Protein AF-S4RKZ3-F1 (afdb_monomer_lite)

Organism: Petromyzon marinus (NCBI:txid7757)

pLDDT: mean 72.16, std 17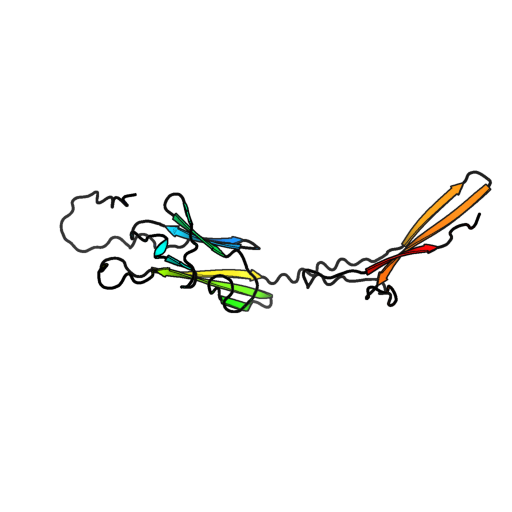.5, range [31.02, 94.56]

Secondary structure (DSSP, 8-state):
------------S---PPP------EEEEETTEEEEEEESTTTT--GGGEEETTTB---EEETTEEEEEE------TT-GGG-EEEEEEETTEEEEEEEEEEEE---TTT-TT-PPPEEEEEEEEE-------EEE---EEEEEEE-GGG-EEEEEEEEEEESSTTS-SEEPSSEEE-TTSTT---EEEEEEES----

Structure (mmCIF, N/CA/C/O backbone):
data_AF-S4RKZ3-F1
#
_entry.id   AF-S4RKZ3-F1
#
loop_
_atom_site.group_PDB
_atom_site.id
_atom_site.type_symbol
_atom_site.label_atom_id
_atom_site.label_alt_id
_atom_site.label_comp_id
_atom_site.label_asym_id
_atom_site.label_entity_id
_atom_site.label_seq_id
_atom_site.pdbx_PDB_ins_code
_atom_site.Cartn_x
_atom_site.Cartn_y
_atom_site.Cartn_z
_atom_site.occupancy
_atom_site.B_iso_or_equiv
_atom_site.auth_seq_id
_atom_site.auth_comp_id
_atom_site.auth_asym_id
_atom_site.auth_atom_id
_atom_site.pdbx_PDB_model_num
ATOM 1 N N . ARG A 1 1 ? 4.405 -9.434 -33.374 1.00 44.41 1 ARG A N 1
ATOM 2 C CA . ARG A 1 1 ? 3.798 -8.091 -33.220 1.00 44.41 1 ARG A CA 1
ATOM 3 C C . ARG A 1 1 ? 4.850 -7.090 -33.664 1.00 44.41 1 ARG A C 1
ATOM 5 O O . ARG A 1 1 ? 5.863 -6.971 -32.996 1.00 44.41 1 ARG A O 1
ATOM 12 N N . HIS A 1 2 ? 4.712 -6.514 -34.855 1.00 36.78 2 HIS A N 1
ATOM 13 C CA . HIS A 1 2 ? 5.668 -5.528 -35.357 1.00 36.78 2 HIS A CA 1
ATOM 14 C C . HIS A 1 2 ? 5.251 -4.151 -34.821 1.00 36.78 2 HIS A C 1
ATOM 16 O O . HIS A 1 2 ? 4.164 -3.692 -35.171 1.00 36.78 2 HIS A O 1
ATOM 22 N N . CYS A 1 3 ? 6.072 -3.498 -33.979 1.00 43.53 3 CYS A N 1
ATOM 23 C CA . CYS A 1 3 ? 5.970 -2.042 -33.796 1.00 43.53 3 CYS A CA 1
ATOM 24 C C . CYS A 1 3 ? 6.316 -1.449 -35.171 1.00 43.53 3 CYS A C 1
ATOM 26 O O . CYS A 1 3 ? 7.483 -1.246 -35.505 1.00 43.53 3 CYS A O 1
ATOM 28 N N . THR A 1 4 ? 5.308 -1.256 -36.018 1.00 34.91 4 THR A N 1
ATOM 29 C CA . THR A 1 4 ? 5.491 -0.556 -37.285 1.00 34.91 4 THR A CA 1
ATOM 30 C C . THR A 1 4 ? 5.717 0.893 -36.906 1.00 34.91 4 THR A C 1
ATOM 32 O O . THR A 1 4 ? 4.789 1.599 -36.519 1.00 34.91 4 THR A O 1
ATOM 35 N N . ARG A 1 5 ? 6.981 1.317 -36.941 1.00 39.12 5 ARG A N 1
ATOM 36 C CA . ARG A 1 5 ? 7.350 2.726 -36.901 1.00 39.12 5 ARG A CA 1
ATOM 37 C C . ARG A 1 5 ? 6.566 3.363 -38.047 1.00 39.12 5 ARG A C 1
ATOM 39 O O . ARG A 1 5 ? 6.861 3.076 -39.204 1.00 39.12 5 ARG A O 1
ATOM 46 N N . ILE A 1 6 ? 5.525 4.141 -37.748 1.00 38.91 6 ILE A N 1
ATOM 47 C CA . ILE A 1 6 ? 4.839 4.944 -38.762 1.00 38.91 6 ILE A CA 1
ATOM 48 C C . ILE A 1 6 ? 5.843 6.029 -39.156 1.00 38.91 6 ILE A C 1
ATOM 50 O O . ILE A 1 6 ? 5.828 7.141 -38.643 1.00 38.91 6 ILE A O 1
ATOM 54 N N . LEU A 1 7 ? 6.789 5.667 -40.024 1.00 38.59 7 LEU A N 1
ATOM 55 C CA . LEU A 1 7 ? 7.640 6.595 -40.751 1.00 38.59 7 LEU A CA 1
ATOM 56 C C . LEU A 1 7 ? 6.805 7.102 -41.932 1.00 38.59 7 LEU A C 1
ATOM 58 O O . LEU A 1 7 ? 7.032 6.772 -43.091 1.00 38.59 7 LEU A O 1
ATOM 62 N N . GLY A 1 8 ? 5.752 7.843 -41.605 1.00 38.47 8 GLY A N 1
ATOM 63 C CA . GLY A 1 8 ? 4.973 8.596 -42.569 1.00 38.47 8 GLY A CA 1
ATOM 64 C C . GLY A 1 8 ? 5.462 10.030 -42.560 1.00 38.47 8 GLY A C 1
ATOM 65 O O . GLY A 1 8 ? 4.980 10.800 -41.741 1.00 38.47 8 GLY A O 1
ATOM 66 N N . LEU A 1 9 ? 6.435 10.346 -43.423 1.00 34.31 9 LEU A N 1
ATOM 67 C CA . LEU A 1 9 ? 6.551 11.582 -44.218 1.00 34.31 9 LEU A CA 1
ATOM 68 C C . LEU A 1 9 ? 7.993 11.750 -44.724 1.00 34.31 9 LEU A C 1
ATOM 70 O O . LEU A 1 9 ? 8.939 11.901 -43.957 1.00 34.31 9 LEU A O 1
ATOM 74 N N . ASN A 1 10 ? 8.128 11.726 -46.050 1.00 40.59 10 ASN A N 1
ATOM 75 C CA . ASN A 1 10 ? 9.314 12.139 -46.791 1.00 40.59 10 ASN A CA 1
ATOM 76 C C . ASN A 1 10 ? 9.702 13.574 -46.416 1.00 40.59 10 ASN A C 1
ATOM 78 O O . ASN A 1 10 ? 9.024 14.490 -46.868 1.00 40.59 10 ASN A O 1
ATOM 82 N N . LEU A 1 11 ? 10.796 13.783 -45.680 1.00 33.16 11 LEU A N 1
ATOM 83 C CA . LEU A 1 11 ? 11.474 15.079 -45.583 1.00 33.16 11 LEU A CA 1
ATOM 84 C C . LEU A 1 11 ? 12.995 14.869 -45.448 1.00 33.16 11 LEU A C 1
ATOM 86 O O . LEU A 1 11 ? 13.464 13.959 -44.770 1.00 33.16 11 LEU A O 1
ATOM 90 N N . HIS A 1 12 ? 13.734 15.704 -46.180 1.00 31.02 12 HIS A N 1
ATOM 91 C CA . HIS A 1 12 ? 15.192 15.749 -46.343 1.00 31.02 12 HIS A CA 1
ATOM 92 C C . HIS A 1 12 ? 15.970 15.995 -45.023 1.00 31.02 12 HIS A C 1
ATOM 94 O O . HIS A 1 12 ? 15.370 16.352 -44.008 1.00 31.02 12 HIS A O 1
ATOM 100 N N . PRO A 1 13 ? 17.310 15.811 -45.010 1.00 44.31 13 PRO A N 1
ATOM 101 C CA . PRO A 1 13 ? 18.092 15.661 -43.792 1.00 44.31 13 PRO A CA 1
ATOM 102 C C . PRO A 1 13 ? 18.459 17.022 -43.198 1.00 44.31 13 PRO A C 1
ATOM 104 O O . PRO A 1 13 ? 19.508 17.586 -43.491 1.00 44.31 13 PRO A O 1
ATOM 107 N N . THR A 1 14 ? 17.627 17.529 -42.299 1.00 35.16 14 THR A N 1
ATOM 108 C CA . THR A 1 14 ? 18.064 18.518 -41.310 1.00 35.16 14 THR A CA 1
ATOM 109 C C . THR A 1 14 ? 17.588 18.077 -39.942 1.00 35.16 14 THR A C 1
ATOM 111 O O . THR A 1 14 ? 16.401 18.092 -39.626 1.00 35.16 14 THR A O 1
ATOM 114 N N . TYR A 1 15 ? 18.573 17.637 -39.168 1.00 45.41 15 TYR A N 1
ATOM 115 C CA . TYR A 1 15 ? 18.537 17.261 -37.766 1.00 45.41 15 TYR A CA 1
ATOM 116 C C . TYR A 1 15 ? 17.701 18.243 -36.932 1.00 45.41 15 TYR A C 1
ATOM 118 O O . TYR A 1 15 ? 18.190 19.261 -36.461 1.00 45.41 15 TYR A O 1
ATOM 126 N N . THR A 1 16 ? 16.422 17.928 -36.759 1.00 34.41 16 THR A N 1
ATOM 127 C CA . THR A 1 16 ? 15.561 18.485 -35.715 1.00 34.41 16 THR A CA 1
ATOM 128 C C . THR A 1 16 ? 14.688 17.333 -35.242 1.00 34.41 16 THR A C 1
ATOM 130 O O . THR A 1 16 ? 13.687 16.980 -35.859 1.00 34.41 16 THR A O 1
ATOM 133 N N . GLN A 1 17 ? 15.150 16.645 -34.195 1.00 39.91 17 GLN A N 1
ATOM 134 C CA . GLN A 1 17 ? 14.341 15.637 -33.520 1.00 39.91 17 GLN A CA 1
ATOM 135 C C . GLN A 1 17 ? 13.063 16.331 -33.016 1.00 39.91 17 GLN A C 1
ATOM 137 O O . GLN A 1 17 ? 13.180 17.310 -32.275 1.00 39.91 17 GLN A O 1
ATOM 142 N N . PRO A 1 18 ? 11.853 15.875 -33.393 1.00 35.50 18 PRO A N 1
ATOM 143 C CA . PRO A 1 18 ? 10.656 16.288 -32.674 1.00 35.50 18 PRO A CA 1
ATOM 144 C C . PRO A 1 18 ? 10.819 15.854 -31.207 1.00 35.50 18 PRO A C 1
ATOM 146 O O . PRO A 1 18 ? 11.501 14.852 -30.958 1.00 35.50 18 PRO A O 1
ATOM 149 N N . PRO A 1 19 ? 10.262 16.607 -30.240 1.00 38.06 19 PRO A N 1
ATOM 150 C CA . PRO A 1 19 ? 10.475 16.340 -28.823 1.00 38.06 19 PRO A CA 1
ATOM 151 C C . PRO A 1 19 ? 10.155 14.873 -28.561 1.00 38.06 19 PRO A C 1
ATOM 153 O O . PRO A 1 19 ? 9.122 14.379 -29.018 1.00 38.06 19 PRO A O 1
ATOM 156 N N . HIS A 1 20 ? 11.095 14.182 -27.914 1.00 47.78 20 HIS A N 1
ATOM 157 C CA . HIS A 1 20 ? 10.981 12.781 -27.528 1.00 47.78 20 HIS A CA 1
ATOM 158 C C . HIS A 1 20 ? 9.539 12.504 -27.090 1.00 47.78 20 HIS A C 1
ATOM 160 O O . HIS A 1 20 ? 9.031 13.187 -26.201 1.00 47.78 20 HIS A O 1
ATOM 166 N N . VAL A 1 21 ? 8.861 11.581 -27.784 1.00 49.97 21 VAL A N 1
ATOM 167 C CA . VAL A 1 21 ? 7.512 11.116 -27.430 1.00 49.97 21 VAL A CA 1
ATOM 168 C C . VAL A 1 21 ? 7.496 10.910 -25.922 1.00 49.97 21 VAL A C 1
ATOM 170 O O . VAL A 1 21 ? 8.343 10.180 -25.424 1.00 49.97 21 VAL A O 1
ATOM 173 N N . ALA A 1 22 ? 6.613 11.627 -25.223 1.00 49.09 22 ALA A N 1
ATOM 174 C CA . ALA A 1 22 ? 6.653 11.778 -23.775 1.00 49.09 22 ALA A CA 1
ATOM 175 C C . ALA A 1 22 ? 6.901 10.436 -23.067 1.00 49.09 22 ALA A C 1
ATOM 177 O O . ALA A 1 22 ? 6.060 9.538 -23.092 1.00 49.09 22 ALA A O 1
ATOM 178 N N . ASP A 1 23 ? 8.070 10.328 -22.445 1.00 68.50 23 ASP A N 1
ATOM 179 C CA . ASP A 1 23 ? 8.480 9.221 -21.594 1.00 68.50 23 ASP A CA 1
ATOM 180 C C . ASP A 1 23 ? 7.771 9.363 -20.246 1.00 68.50 23 ASP A C 1
ATOM 182 O O . ASP A 1 23 ? 8.298 9.970 -19.314 1.00 68.50 23 ASP A O 1
ATOM 186 N N . TYR A 1 24 ? 6.538 8.863 -20.145 1.00 75.94 24 TYR A N 1
ATOM 187 C CA . TYR A 1 24 ? 5.784 8.890 -18.894 1.00 75.94 24 TYR A CA 1
ATOM 188 C C . TYR A 1 24 ? 5.407 7.485 -18.432 1.00 75.94 24 TYR A C 1
ATOM 190 O O . TYR A 1 24 ? 5.064 6.602 -19.218 1.00 75.94 24 TYR A O 1
ATOM 198 N N . VAL A 1 25 ? 5.444 7.303 -17.115 1.00 86.62 25 VAL A N 1
ATOM 199 C CA . VAL A 1 25 ? 4.872 6.150 -16.426 1.00 86.62 25 VAL A CA 1
ATOM 200 C C . VAL A 1 25 ? 3.552 6.581 -15.800 1.00 86.62 25 VAL A C 1
ATOM 202 O O . VAL A 1 25 ? 3.478 7.600 -15.112 1.00 86.62 25 VAL A O 1
ATOM 205 N N . TRP A 1 26 ? 2.490 5.817 -16.040 1.00 91.19 26 TRP A N 1
ATOM 206 C CA . TRP A 1 26 ? 1.217 6.024 -15.362 1.00 91.19 26 TRP A CA 1
ATOM 207 C C . TRP A 1 26 ? 1.190 5.224 -14.066 1.00 91.19 26 TRP A C 1
ATOM 209 O O . TRP A 1 26 ? 1.253 3.993 -14.089 1.00 91.19 26 TRP A O 1
ATOM 219 N N . VAL A 1 27 ? 1.078 5.917 -12.937 1.00 94.56 27 VAL A N 1
ATOM 220 C CA . VAL A 1 27 ? 1.125 5.308 -11.606 1.00 94.56 27 VAL A CA 1
ATOM 221 C C . VAL A 1 27 ? -0.230 5.468 -10.938 1.00 94.56 27 VAL A C 1
ATOM 223 O O . VAL A 1 27 ? -0.813 6.549 -10.928 1.00 94.56 27 VAL A O 1
ATOM 226 N N . SER A 1 28 ? -0.757 4.381 -10.387 1.00 94.25 28 SER A N 1
ATOM 227 C CA . SER A 1 28 ? -1.994 4.389 -9.605 1.00 94.25 28 SER A CA 1
ATOM 228 C C . SER A 1 28 ? -1.730 3.774 -8.237 1.00 94.25 28 SER A C 1
ATOM 230 O O . SER A 1 28 ? -1.313 2.620 -8.139 1.00 94.25 28 SER A O 1
ATOM 232 N N . CYS A 1 29 ? -1.950 4.576 -7.197 1.00 93.88 29 CYS A N 1
ATOM 233 C CA . CYS A 1 29 ? -1.738 4.221 -5.799 1.00 93.88 29 CYS A CA 1
ATOM 234 C C . CYS A 1 29 ? -3.088 3.835 -5.176 1.00 93.88 29 CYS A C 1
ATOM 236 O O . CYS A 1 29 ? -3.919 4.705 -4.904 1.00 93.88 29 CYS A O 1
ATOM 238 N N . PHE A 1 30 ? -3.329 2.541 -4.980 1.00 90.50 30 PHE A N 1
ATOM 239 C CA . PHE A 1 30 ? -4.504 2.021 -4.282 1.00 90.50 30 PHE A CA 1
ATOM 240 C C . PHE A 1 30 ? -4.143 1.670 -2.832 1.00 90.50 30 PHE A C 1
ATOM 242 O O . PHE A 1 30 ? -2.976 1.423 -2.543 1.00 90.50 30 PHE A O 1
ATOM 249 N N . PRO A 1 31 ? -5.118 1.582 -1.907 1.00 83.75 31 PRO A N 1
ATOM 250 C CA . PRO A 1 31 ? -4.841 1.343 -0.486 1.00 83.75 31 PRO A CA 1
ATOM 251 C C . PRO A 1 31 ? -3.973 0.115 -0.173 1.00 83.75 31 PRO A C 1
ATOM 253 O O . PRO A 1 31 ? -3.278 0.108 0.834 1.00 83.75 31 PRO A O 1
ATOM 256 N N . ASN A 1 32 ? -4.017 -0.917 -1.016 1.00 83.94 32 ASN A N 1
ATOM 257 C CA . ASN A 1 32 ? -3.299 -2.179 -0.835 1.00 83.94 32 ASN A CA 1
ATOM 258 C C . ASN A 1 32 ? -2.390 -2.547 -2.017 1.00 83.94 32 ASN A C 1
ATOM 260 O O . ASN A 1 32 ? -1.800 -3.620 -2.010 1.00 83.94 32 ASN A O 1
ATOM 264 N N . THR A 1 33 ? -2.301 -1.717 -3.058 1.00 90.69 33 THR A N 1
ATOM 265 C CA . THR A 1 33 ? -1.483 -2.045 -4.228 1.00 90.69 33 THR A CA 1
ATOM 266 C C . THR A 1 33 ? -1.064 -0.806 -5.003 1.00 90.69 33 THR A C 1
ATOM 268 O O . THR A 1 33 ? -1.806 0.168 -5.105 1.00 90.69 33 THR A O 1
ATOM 271 N N . ILE A 1 34 ? 0.127 -0.848 -5.593 1.00 93.50 34 ILE A N 1
ATOM 272 C CA . ILE A 1 34 ? 0.591 0.168 -6.538 1.00 93.50 34 ILE A CA 1
ATOM 273 C C . ILE A 1 34 ? 0.682 -0.470 -7.915 1.00 93.50 34 ILE A C 1
ATOM 275 O O . ILE A 1 34 ? 1.239 -1.557 -8.071 1.00 93.50 34 ILE A O 1
ATOM 279 N N . THR A 1 35 ? 0.166 0.219 -8.928 1.00 93.69 35 THR A N 1
ATOM 280 C CA . THR A 1 35 ? 0.315 -0.211 -10.319 1.00 93.69 35 THR A CA 1
ATOM 281 C C . THR A 1 35 ? 1.042 0.845 -11.128 1.00 93.69 35 THR A C 1
ATOM 283 O O . THR A 1 35 ? 0.604 1.994 -11.151 1.00 93.69 35 THR A O 1
ATOM 286 N N . ALA A 1 36 ? 2.102 0.446 -11.822 1.00 93.00 36 ALA A N 1
ATOM 287 C CA . ALA A 1 36 ? 2.871 1.300 -12.719 1.00 93.00 36 ALA A CA 1
ATOM 288 C C . ALA A 1 36 ? 2.736 0.779 -14.152 1.00 93.00 36 ALA A C 1
ATOM 290 O O . ALA A 1 36 ? 2.935 -0.407 -14.404 1.00 93.00 36 ALA A O 1
ATOM 291 N N . THR A 1 37 ? 2.360 1.644 -15.088 1.00 91.00 37 THR A N 1
ATOM 292 C CA . THR A 1 37 ? 2.078 1.273 -16.478 1.00 91.00 37 THR A CA 1
ATOM 293 C C . THR A 1 37 ? 2.937 2.100 -17.422 1.00 91.00 37 THR A C 1
ATOM 295 O O . THR A 1 37 ? 2.964 3.324 -17.317 1.00 91.00 37 THR A O 1
ATOM 298 N N . VAL A 1 38 ? 3.624 1.434 -18.345 1.00 87.06 38 VAL A N 1
ATOM 299 C CA . VAL A 1 38 ? 4.487 2.051 -19.363 1.00 87.06 38 VAL A CA 1
ATOM 300 C C . VAL A 1 38 ? 4.037 1.628 -20.758 1.00 87.06 38 VAL A C 1
ATOM 302 O O . VAL A 1 38 ? 3.429 0.572 -20.924 1.00 87.06 38 VAL A O 1
ATOM 305 N N . LEU A 1 39 ? 4.319 2.444 -21.768 1.00 82.69 39 LEU A N 1
ATOM 306 C CA . LEU A 1 39 ? 3.995 2.140 -23.163 1.00 82.69 39 LEU A CA 1
ATOM 307 C C . LEU A 1 39 ? 4.966 1.100 -23.757 1.00 82.69 39 LEU A C 1
ATOM 309 O O . LEU A 1 39 ? 6.164 1.129 -23.484 1.00 82.69 39 LEU A O 1
ATOM 313 N N . GLU A 1 40 ? 4.458 0.195 -24.600 1.00 78.81 40 GLU A N 1
ATOM 314 C CA . GLU A 1 40 ? 5.255 -0.843 -25.283 1.00 78.81 40 GLU A CA 1
ATOM 315 C C . GLU A 1 40 ? 6.109 -0.274 -26.443 1.00 78.81 40 GLU A C 1
ATOM 317 O O . GLU A 1 40 ? 7.265 -0.659 -26.628 1.00 78.81 40 GLU A O 1
ATOM 322 N N . CYS A 1 41 ? 5.576 0.691 -27.200 1.00 66.88 41 CYS A N 1
ATOM 323 C CA . CYS A 1 41 ? 6.286 1.437 -28.252 1.00 66.88 41 CYS A CA 1
ATOM 324 C C . CYS A 1 41 ? 6.365 2.930 -27.817 1.00 66.88 41 CYS A C 1
ATOM 326 O O . CYS A 1 41 ? 5.456 3.384 -27.123 1.00 66.88 41 CYS A O 1
ATOM 328 N N . PRO A 1 42 ? 7.397 3.725 -28.182 1.00 58.53 42 PRO A N 1
ATOM 329 C CA . PRO A 1 42 ? 8.130 3.688 -29.455 1.00 58.53 42 PRO A CA 1
ATOM 330 C C . PRO A 1 42 ? 9.499 2.997 -29.422 1.00 58.53 42 PRO A C 1
ATOM 332 O O . PRO A 1 42 ? 10.098 2.805 -30.478 1.00 58.53 42 PRO A O 1
ATOM 335 N N . PHE A 1 43 ? 10.004 2.635 -28.244 1.00 64.50 43 PHE A N 1
ATOM 336 C CA . PHE A 1 43 ? 11.391 2.190 -28.091 1.00 64.50 43 PHE A CA 1
ATOM 337 C C . PHE A 1 43 ? 11.597 0.694 -28.330 1.00 64.50 43 PHE A C 1
ATOM 339 O O . PHE A 1 43 ? 12.738 0.281 -28.468 1.00 64.50 43 PHE A O 1
ATOM 346 N N . GLY A 1 44 ? 10.529 -0.110 -28.422 1.00 65.19 44 GLY A N 1
ATOM 347 C CA . GLY A 1 44 ? 10.613 -1.538 -28.754 1.00 65.19 44 GLY A CA 1
ATOM 348 C C . GLY A 1 44 ? 11.075 -2.421 -27.595 1.00 65.19 44 GLY A C 1
ATOM 349 O O . GLY A 1 44 ? 11.708 -3.452 -27.823 1.00 65.19 44 GLY A O 1
ATOM 350 N N . TRP A 1 45 ? 10.828 -2.007 -26.348 1.00 74.06 45 TRP A N 1
ATOM 351 C CA . TRP A 1 45 ? 11.154 -2.830 -25.183 1.00 74.06 45 TRP A CA 1
ATOM 352 C C . TRP A 1 45 ? 10.300 -4.085 -25.184 1.00 74.06 45 TRP A C 1
ATOM 354 O O . TRP A 1 45 ? 9.104 -4.040 -25.475 1.00 74.06 45 TRP A O 1
ATOM 364 N N . THR A 1 46 ? 10.903 -5.202 -24.805 1.00 78.50 46 THR A N 1
ATOM 365 C CA . THR A 1 46 ? 10.140 -6.403 -24.469 1.00 78.50 46 THR A CA 1
ATOM 366 C C . THR A 1 46 ? 9.880 -6.435 -22.976 1.00 78.50 46 THR A C 1
ATOM 368 O O . THR A 1 46 ? 10.679 -5.935 -22.181 1.00 78.50 46 THR A O 1
ATOM 371 N N . LEU A 1 47 ? 8.789 -7.073 -22.581 1.00 82.75 47 LEU A N 1
ATOM 372 C CA . LEU A 1 47 ? 8.461 -7.249 -21.175 1.00 82.75 47 LEU A CA 1
ATOM 373 C C . LEU A 1 47 ? 9.617 -7.878 -20.368 1.00 82.75 47 LEU A C 1
ATOM 375 O O . LEU A 1 47 ? 9.902 -7.441 -19.260 1.00 82.75 47 LEU A O 1
ATOM 379 N N . GLU A 1 48 ? 10.334 -8.836 -20.961 1.00 82.69 48 GLU A N 1
ATOM 380 C CA . GLU A 1 48 ? 11.467 -9.549 -20.347 1.00 82.69 48 GLU A CA 1
ATOM 381 C C . GLU A 1 48 ? 12.683 -8.661 -20.054 1.00 82.69 48 GLU A C 1
ATOM 383 O O . GLU A 1 48 ? 13.557 -9.010 -19.259 1.00 82.69 48 GLU A O 1
ATOM 388 N N . THR A 1 49 ? 12.744 -7.505 -20.711 1.00 81.56 49 THR A N 1
ATOM 389 C CA . THR A 1 49 ? 13.858 -6.560 -20.592 1.00 81.56 49 THR A CA 1
ATOM 390 C C . THR A 1 49 ? 13.592 -5.458 -19.586 1.00 81.56 49 THR A C 1
ATOM 392 O O . THR A 1 49 ? 14.504 -4.696 -19.296 1.00 81.56 49 THR A 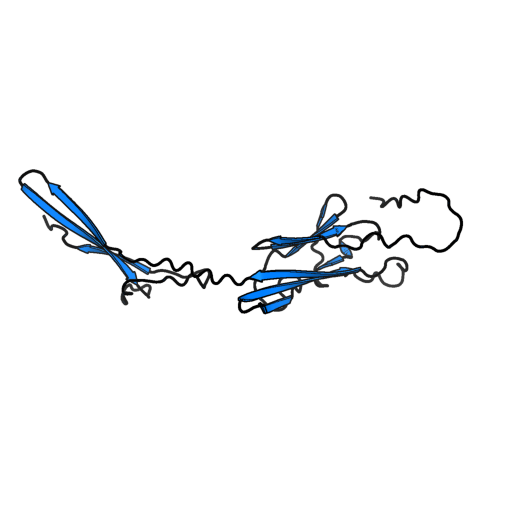O 1
ATOM 395 N N . LEU A 1 50 ? 12.376 -5.367 -19.048 1.00 87.06 50 LEU A N 1
ATOM 396 C CA . LEU A 1 50 ? 12.011 -4.373 -18.048 1.00 87.06 50 LEU A CA 1
ATOM 397 C C . LEU A 1 50 ? 11.990 -5.008 -16.658 1.00 87.06 50 LEU A C 1
ATOM 399 O O . LEU A 1 50 ? 11.436 -6.088 -16.453 1.00 87.06 50 LEU A O 1
ATOM 403 N N . LEU A 1 51 ? 12.598 -4.312 -15.707 1.00 90.00 51 LEU A N 1
ATOM 404 C CA . LEU A 1 51 ? 12.802 -4.767 -14.343 1.00 90.00 51 LEU A CA 1
ATOM 405 C C . LEU A 1 51 ? 12.167 -3.785 -13.366 1.00 90.00 51 LEU A C 1
ATOM 407 O O . LEU A 1 51 ? 12.571 -2.626 -13.293 1.00 90.00 51 LEU A O 1
ATOM 411 N N . LEU A 1 52 ? 11.218 -4.270 -12.570 1.00 92.25 52 LEU A N 1
ATOM 412 C CA . LEU A 1 52 ? 10.694 -3.550 -11.414 1.00 92.25 52 LEU A CA 1
ATOM 413 C C . LEU A 1 52 ? 11.693 -3.656 -10.252 1.00 92.25 52 LEU A C 1
ATOM 415 O O . LEU A 1 52 ? 12.161 -4.753 -9.922 1.00 92.25 52 LEU A O 1
ATOM 419 N N . GLY A 1 53 ? 12.067 -2.511 -9.687 1.00 89.12 53 GLY A N 1
ATOM 420 C CA . GLY A 1 53 ? 13.123 -2.345 -8.688 1.00 89.12 53 GLY A CA 1
ATOM 421 C C . GLY A 1 53 ? 14.488 -2.881 -9.116 1.00 89.12 53 GLY A C 1
ATOM 422 O O . GLY A 1 53 ? 15.336 -3.148 -8.272 1.00 89.12 53 GLY A O 1
ATOM 423 N N . GLY A 1 54 ? 14.711 -3.085 -10.420 1.00 85.31 54 GLY A N 1
ATOM 424 C CA . GLY A 1 54 ? 15.925 -3.718 -10.943 1.00 85.31 54 GLY A CA 1
ATOM 425 C C . GLY A 1 54 ? 16.031 -5.228 -10.684 1.00 85.31 54 GLY A C 1
ATOM 426 O O . GLY A 1 54 ? 17.059 -5.816 -11.011 1.00 85.31 54 GLY A O 1
ATOM 427 N N . VAL A 1 55 ? 14.992 -5.867 -10.131 1.00 86.31 55 VAL A N 1
ATOM 428 C CA . VAL A 1 55 ? 15.030 -7.286 -9.730 1.00 86.31 55 VAL A CA 1
ATOM 429 C C . VAL A 1 55 ? 13.962 -8.111 -10.446 1.00 86.31 55 VAL A C 1
ATOM 431 O O . VAL A 1 55 ? 14.257 -9.182 -10.975 1.00 86.31 55 VAL A O 1
ATOM 434 N N . CYS A 1 56 ? 12.721 -7.628 -10.489 1.00 90.06 56 CYS A N 1
ATOM 435 C CA . CYS A 1 56 ? 11.584 -8.438 -10.914 1.00 90.06 56 CYS A CA 1
ATOM 436 C C . CYS A 1 56 ? 11.203 -8.228 -12.377 1.00 90.06 56 CYS A C 1
ATOM 438 O O . CYS A 1 56 ? 10.932 -7.109 -12.804 1.00 90.06 56 CYS A O 1
ATOM 440 N N . VAL A 1 57 ? 11.051 -9.333 -13.103 1.00 85.62 57 VAL A N 1
ATOM 441 C CA . VAL A 1 57 ? 10.419 -9.380 -14.429 1.00 85.62 57 VAL A CA 1
ATOM 442 C C . VAL A 1 57 ? 8.974 -9.856 -14.246 1.00 85.62 57 VAL A C 1
ATOM 444 O O . VAL A 1 57 ? 8.650 -11.013 -14.496 1.00 85.62 57 VAL A O 1
ATOM 447 N N . ASN A 1 58 ? 8.113 -9.001 -13.695 1.00 82.69 58 ASN A N 1
ATOM 448 C CA . ASN A 1 58 ? 6.742 -9.364 -13.300 1.00 82.69 58 ASN A CA 1
ATOM 449 C C . ASN A 1 58 ? 5.654 -8.525 -13.988 1.00 82.69 58 ASN A C 1
ATOM 451 O O . ASN A 1 58 ? 4.495 -8.564 -13.575 1.00 82.69 58 ASN A O 1
ATOM 455 N N . GLY A 1 59 ? 6.012 -7.728 -14.994 1.00 84.38 59 GLY A N 1
ATOM 456 C CA . GLY A 1 59 ? 5.013 -6.955 -15.716 1.00 84.38 59 GLY A CA 1
ATOM 457 C C . GLY A 1 59 ? 4.108 -7.853 -16.567 1.00 84.38 59 GLY A C 1
ATOM 458 O O . GLY A 1 59 ? 4.426 -9.004 -16.852 1.00 84.38 59 GLY A O 1
ATOM 459 N N . VAL A 1 60 ? 2.977 -7.313 -17.005 1.00 88.25 60 VAL A N 1
ATOM 460 C CA . VAL A 1 60 ? 2.022 -7.982 -17.894 1.00 88.25 60 VAL A CA 1
ATOM 461 C C . VAL A 1 60 ? 1.773 -7.085 -19.100 1.00 88.25 60 VAL A C 1
ATOM 463 O O . VAL A 1 60 ? 1.544 -5.885 -18.944 1.00 88.25 60 VAL A O 1
ATOM 466 N N . SER A 1 61 ? 1.814 -7.655 -20.306 1.00 87.25 61 SER A N 1
ATOM 467 C CA . SER A 1 61 ? 1.437 -6.941 -21.532 1.00 87.25 61 SER A CA 1
ATOM 468 C C . SER A 1 61 ? -0.083 -6.861 -21.646 1.00 87.25 61 SER A C 1
ATOM 470 O O . SER A 1 61 ? -0.773 -7.881 -21.600 1.00 87.25 61 SER A O 1
ATOM 472 N N . ASN A 1 62 ? -0.606 -5.651 -21.811 1.00 81.50 62 ASN A N 1
ATOM 473 C CA . ASN A 1 62 ? -2.019 -5.397 -22.039 1.00 81.50 62 ASN A CA 1
ATOM 474 C C . ASN A 1 62 ? -2.194 -4.264 -23.057 1.00 81.50 62 ASN A C 1
ATOM 476 O O . ASN A 1 62 ? -1.855 -3.122 -22.771 1.00 81.50 62 ASN A O 1
ATOM 480 N N . GLN A 1 63 ? -2.740 -4.581 -24.235 1.00 80.62 63 GLN A N 1
ATOM 481 C CA . GLN A 1 63 ? -3.180 -3.597 -25.240 1.00 80.62 63 GLN A CA 1
ATOM 482 C C . GLN A 1 63 ? -2.158 -2.476 -25.557 1.00 80.62 63 GLN A C 1
ATOM 484 O O . GLN A 1 63 ? -2.529 -1.314 -25.672 1.00 80.62 63 GLN A O 1
ATOM 489 N N . GLY A 1 64 ? -0.871 -2.813 -25.717 1.00 79.56 64 GLY A N 1
ATOM 490 C CA . GLY A 1 64 ? 0.184 -1.838 -26.050 1.00 79.56 64 GLY A CA 1
ATOM 491 C C . GLY A 1 64 ? 0.841 -1.163 -24.842 1.00 79.56 64 GLY A C 1
ATOM 492 O O . GLY A 1 64 ? 1.615 -0.219 -25.010 1.00 79.56 64 GLY A O 1
ATOM 493 N N . PHE A 1 65 ? 0.560 -1.655 -23.635 1.00 85.56 65 PHE A N 1
ATOM 494 C CA . PHE A 1 65 ? 1.184 -1.224 -22.392 1.00 85.56 65 PHE A CA 1
ATOM 495 C C . PHE A 1 65 ? 1.781 -2.409 -21.632 1.00 85.56 65 PHE A C 1
ATOM 497 O O . PHE A 1 65 ? 1.248 -3.521 -21.670 1.00 85.56 65 PHE A O 1
ATOM 504 N N . TYR A 1 66 ? 2.838 -2.152 -20.871 1.00 88.81 66 TYR A N 1
ATOM 505 C CA . TYR A 1 66 ? 3.332 -3.049 -19.835 1.00 88.81 66 TYR A CA 1
ATOM 506 C C . TYR A 1 66 ? 2.911 -2.530 -18.468 1.00 88.81 66 TYR A C 1
ATOM 508 O O . TYR A 1 66 ? 3.226 -1.399 -18.098 1.00 88.81 66 TYR A O 1
ATOM 516 N N . LYS A 1 67 ? 2.195 -3.364 -17.717 1.00 92.06 67 LYS A N 1
ATOM 517 C CA . LYS A 1 67 ? 1.709 -3.051 -16.374 1.00 92.06 67 LYS A CA 1
ATOM 518 C C . LYS A 1 67 ? 2.472 -3.858 -15.334 1.00 92.06 67 LYS A C 1
ATOM 520 O O . LYS A 1 67 ? 2.463 -5.082 -15.383 1.00 92.06 67 LYS A O 1
ATOM 525 N N . PHE A 1 68 ? 3.047 -3.173 -14.361 1.00 93.25 68 PHE A N 1
ATOM 526 C CA . PHE A 1 68 ? 3.709 -3.731 -13.190 1.00 93.25 68 PHE A CA 1
ATOM 527 C C . PHE A 1 68 ? 2.824 -3.522 -11.964 1.00 93.25 68 PHE A C 1
ATOM 529 O O . PHE A 1 68 ? 2.148 -2.497 -11.843 1.00 93.25 68 PHE A O 1
ATOM 536 N N . VAL A 1 69 ? 2.810 -4.503 -11.066 1.00 92.88 69 VAL A N 1
ATOM 537 C CA . VAL A 1 69 ? 1.977 -4.489 -9.860 1.00 92.88 69 VAL A CA 1
ATOM 538 C C . VAL A 1 69 ? 2.855 -4.757 -8.647 1.00 92.88 69 VAL A C 1
ATOM 540 O O . VAL A 1 69 ? 3.635 -5.706 -8.645 1.00 92.88 69 VAL A O 1
ATOM 543 N N . ILE A 1 70 ? 2.700 -3.927 -7.620 1.00 93.31 70 ILE A N 1
ATOM 544 C CA . ILE A 1 70 ? 3.248 -4.117 -6.279 1.00 93.31 70 ILE A CA 1
ATOM 545 C C . ILE A 1 70 ? 2.047 -4.478 -5.392 1.00 93.31 70 ILE A C 1
ATOM 547 O O . ILE A 1 70 ? 1.242 -3.594 -5.081 1.00 93.31 70 ILE A O 1
ATOM 551 N N . PRO A 1 71 ? 1.837 -5.768 -5.078 1.00 88.06 71 PRO A N 1
ATOM 552 C CA . PRO A 1 71 ? 0.655 -6.236 -4.355 1.00 88.06 71 PRO A CA 1
ATOM 553 C C . PRO A 1 71 ? 0.796 -6.144 -2.833 1.00 88.06 71 PRO A C 1
ATOM 555 O O . PRO A 1 71 ? -0.195 -6.284 -2.128 1.00 88.06 71 PRO A O 1
ATOM 558 N N . ASP A 1 72 ? 2.016 -5.955 -2.336 1.00 81.38 72 ASP A N 1
ATOM 559 C CA . ASP A 1 72 ? 2.320 -5.910 -0.914 1.00 81.38 72 ASP A CA 1
ATOM 560 C C . ASP A 1 72 ? 2.922 -4.547 -0.563 1.00 81.38 72 ASP A C 1
ATOM 562 O O . ASP A 1 72 ? 4.007 -4.194 -1.029 1.00 81.38 72 ASP A O 1
ATOM 566 N N . LEU A 1 73 ? 2.179 -3.780 0.236 1.00 83.69 73 LEU A N 1
ATOM 567 C CA . LEU A 1 73 ? 2.578 -2.473 0.762 1.00 83.69 73 LEU A CA 1
ATOM 568 C C . LEU A 1 73 ? 2.948 -2.560 2.245 1.00 83.69 73 LEU A C 1
ATOM 570 O O . LEU A 1 73 ? 2.723 -1.620 3.008 1.00 83.69 73 LEU A O 1
ATOM 574 N N . THR A 1 74 ? 3.503 -3.691 2.672 1.00 82.94 74 THR A N 1
ATOM 575 C CA . THR A 1 74 ? 4.063 -3.822 4.016 1.00 82.94 74 THR A CA 1
ATOM 576 C C . THR A 1 74 ? 5.262 -2.877 4.166 1.00 82.94 74 THR A C 1
ATOM 578 O O . THR A 1 74 ? 6.175 -2.920 3.334 1.00 82.94 74 THR A O 1
ATOM 581 N N . PRO A 1 75 ? 5.294 -2.019 5.206 1.00 76.38 75 PRO A N 1
ATOM 582 C CA . PRO A 1 75 ? 6.428 -1.143 5.467 1.00 76.38 75 PRO A CA 1
ATOM 583 C C . PRO A 1 75 ? 7.660 -1.935 5.913 1.00 76.38 75 PRO A C 1
ATOM 585 O O . PRO A 1 75 ? 7.886 -2.157 7.099 1.00 76.38 75 PRO A O 1
ATOM 588 N N . SER A 1 76 ? 8.461 -2.370 4.948 1.00 76.19 76 SER A N 1
ATOM 589 C CA . SER A 1 76 ? 9.764 -2.984 5.178 1.00 76.19 76 SER A CA 1
ATOM 590 C C . SER A 1 76 ? 10.796 -2.408 4.217 1.00 76.19 76 SER A C 1
ATOM 592 O O . SER A 1 76 ? 10.463 -1.967 3.109 1.00 76.19 76 SER A O 1
ATOM 594 N N . ASP A 1 77 ? 12.059 -2.430 4.634 1.00 71.25 77 ASP A N 1
ATOM 595 C CA . ASP A 1 77 ? 13.170 -2.111 3.746 1.00 71.25 77 ASP A CA 1
ATOM 596 C C . ASP A 1 77 ? 13.222 -3.144 2.623 1.00 71.25 77 ASP A C 1
ATOM 598 O O . ASP A 1 77 ? 13.200 -4.348 2.883 1.00 71.25 77 ASP A O 1
ATOM 602 N N . PHE A 1 78 ? 13.274 -2.664 1.378 1.00 76.94 78 PHE A N 1
ATOM 603 C CA . PHE A 1 78 ? 13.300 -3.502 0.177 1.00 76.94 78 PHE A CA 1
ATOM 604 C C . PHE A 1 78 ? 12.199 -4.567 0.193 1.00 76.94 78 PHE A C 1
ATOM 606 O O . PHE A 1 78 ? 12.475 -5.765 0.109 1.00 76.94 78 PHE A O 1
ATOM 613 N N . SER A 1 79 ? 10.947 -4.118 0.311 1.00 82.75 79 SER A N 1
ATOM 614 C CA . SER A 1 79 ? 9.777 -4.989 0.226 1.00 82.75 79 SER A CA 1
ATOM 615 C C . SER A 1 79 ? 9.624 -5.549 -1.199 1.00 82.75 79 SER A C 1
ATOM 617 O O . SER A 1 79 ? 10.599 -5.744 -1.934 1.00 82.75 79 SER A O 1
ATOM 619 N N . TYR A 1 80 ? 8.401 -5.846 -1.629 1.00 88.44 80 TYR A N 1
ATOM 620 C CA . TYR A 1 80 ? 8.142 -6.489 -2.910 1.00 88.44 80 TYR A CA 1
ATOM 621 C C . TYR A 1 80 ? 8.919 -5.839 -4.071 1.00 88.44 80 TYR A C 1
ATOM 623 O O . TYR A 1 80 ? 8.781 -4.645 -4.348 1.00 88.44 80 TYR A O 1
ATOM 631 N N . CYS A 1 81 ? 9.749 -6.644 -4.743 1.00 90.38 81 CYS A N 1
ATOM 632 C CA . CYS A 1 81 ? 10.587 -6.232 -5.869 1.00 90.38 81 CYS A CA 1
ATOM 633 C C . CYS A 1 81 ? 11.456 -4.998 -5.585 1.00 90.38 81 CYS A C 1
ATOM 635 O O . CYS A 1 81 ? 11.525 -4.093 -6.412 1.00 90.38 81 CYS A O 1
ATOM 637 N N . GLY A 1 82 ? 12.093 -4.944 -4.411 1.00 88.50 82 GLY A N 1
ATOM 638 C CA . GLY A 1 82 ? 13.043 -3.884 -4.065 1.00 88.50 82 GLY A CA 1
ATOM 639 C C . GLY A 1 82 ? 12.392 -2.535 -3.760 1.00 88.50 82 GLY A C 1
ATOM 640 O O . GLY A 1 82 ? 13.080 -1.517 -3.770 1.00 88.50 82 GLY A O 1
ATOM 641 N N . THR A 1 83 ? 11.083 -2.515 -3.491 1.00 91.69 83 THR A N 1
ATOM 642 C CA . THR A 1 83 ? 10.371 -1.290 -3.109 1.00 91.69 83 THR A CA 1
ATOM 643 C C . THR A 1 83 ? 10.947 -0.742 -1.811 1.00 91.69 83 THR A C 1
ATOM 645 O O . THR A 1 83 ? 11.004 -1.430 -0.793 1.00 91.69 83 THR A O 1
ATOM 648 N N . GLN A 1 84 ? 11.390 0.508 -1.855 1.00 92.19 84 GLN A N 1
ATOM 649 C CA . GLN A 1 84 ? 11.891 1.212 -0.687 1.00 92.19 84 GLN A CA 1
ATOM 650 C C . GLN A 1 84 ? 10.720 1.836 0.055 1.00 92.19 84 GLN A C 1
ATOM 652 O O . GLN A 1 84 ? 9.882 2.499 -0.559 1.00 92.19 84 GLN A O 1
ATOM 657 N N . THR A 1 85 ? 10.688 1.656 1.370 1.00 90.31 85 THR A N 1
ATOM 658 C CA . THR A 1 85 ? 9.674 2.272 2.221 1.00 90.31 85 THR A CA 1
ATOM 659 C C . THR A 1 85 ? 10.336 3.253 3.169 1.00 90.31 85 THR A C 1
ATOM 661 O O . THR A 1 85 ? 11.307 2.917 3.835 1.00 90.31 85 THR A O 1
ATOM 664 N N . GLN A 1 86 ? 9.796 4.463 3.259 1.00 90.88 86 GLN A N 1
ATOM 665 C CA . GLN A 1 86 ? 10.256 5.468 4.207 1.00 90.88 86 GLN A CA 1
ATOM 666 C C . GLN A 1 86 ? 9.074 6.022 4.994 1.00 90.88 86 GLN A C 1
ATOM 668 O O . GLN A 1 86 ? 8.081 6.461 4.416 1.00 90.88 86 GLN A O 1
ATOM 673 N N . LEU A 1 87 ? 9.191 6.046 6.321 1.00 87.50 87 LEU A N 1
ATOM 674 C CA . LEU A 1 87 ? 8.271 6.795 7.168 1.00 87.50 87 LEU A CA 1
ATOM 675 C C . LEU A 1 87 ? 8.754 8.245 7.262 1.00 87.50 87 LEU A C 1
ATOM 677 O O . LEU A 1 87 ? 9.844 8.514 7.767 1.00 87.50 87 LEU A O 1
ATOM 681 N N . VAL A 1 88 ? 7.944 9.180 6.774 1.00 89.50 88 VAL A N 1
ATOM 682 C CA . VAL A 1 88 ? 8.254 10.613 6.778 1.00 89.50 88 VAL A CA 1
ATOM 683 C C . VAL A 1 88 ? 7.189 11.362 7.566 1.00 89.50 88 VAL A C 1
ATOM 685 O O . VAL A 1 88 ? 5.993 11.153 7.378 1.00 89.50 88 VAL A O 1
ATOM 688 N N . ASN A 1 89 ? 7.619 12.290 8.416 1.00 84.00 89 ASN A N 1
ATOM 689 C CA . ASN A 1 89 ? 6.720 13.229 9.078 1.00 84.00 89 ASN A CA 1
ATOM 690 C C . ASN A 1 89 ? 6.486 14.432 8.161 1.00 84.00 89 ASN A C 1
ATOM 692 O O . ASN A 1 89 ? 7.231 15.411 8.196 1.00 84.00 89 ASN A O 1
ATOM 696 N N . GLN A 1 90 ? 5.456 14.356 7.320 1.00 73.50 90 GLN A N 1
ATOM 697 C CA . GLN A 1 90 ? 5.075 15.449 6.426 1.00 73.50 90 GLN A CA 1
ATOM 698 C C . GLN A 1 90 ? 4.026 16.321 7.117 1.00 73.50 90 GLN A C 1
ATOM 700 O O . GLN A 1 90 ? 2.927 15.859 7.416 1.00 73.50 90 GLN A O 1
ATOM 705 N N . HIS A 1 91 ? 4.371 17.581 7.401 1.00 77.25 91 HIS A N 1
ATOM 706 C CA . HIS A 1 91 ? 3.474 18.546 8.056 1.00 77.25 91 HIS A CA 1
ATOM 707 C C . HIS A 1 91 ? 2.841 18.016 9.363 1.00 77.25 91 HIS A C 1
ATOM 709 O O . HIS A 1 91 ? 1.657 18.217 9.619 1.00 77.25 91 HIS A O 1
ATOM 715 N N . GLY A 1 92 ? 3.621 17.293 10.175 1.00 77.88 92 GLY A N 1
ATOM 716 C CA . GLY A 1 92 ? 3.163 16.722 11.449 1.00 77.88 92 GLY A CA 1
ATOM 717 C C . GLY A 1 92 ? 2.304 15.457 11.329 1.00 77.88 92 GLY A C 1
ATOM 718 O O . GLY A 1 92 ? 1.863 14.938 12.348 1.00 77.88 92 GLY A O 1
ATOM 719 N N . THR A 1 93 ? 2.079 14.935 10.118 1.00 78.62 93 THR A N 1
ATOM 720 C CA . THR A 1 93 ? 1.378 13.661 9.895 1.00 78.62 93 THR A CA 1
ATOM 721 C C . THR A 1 93 ? 2.375 12.587 9.446 1.00 78.62 93 THR A C 1
ATOM 723 O O . THR A 1 93 ? 3.038 12.780 8.417 1.00 78.62 93 THR A O 1
ATOM 726 N N . PRO A 1 94 ? 2.489 11.447 10.153 1.00 84.00 94 PRO A N 1
ATOM 727 C CA . PRO A 1 94 ? 3.312 10.347 9.675 1.00 84.00 94 PRO A CA 1
ATOM 728 C C . PRO A 1 94 ? 2.731 9.803 8.376 1.00 84.00 94 PRO A C 1
ATOM 730 O O . PRO A 1 94 ? 1.531 9.556 8.250 1.00 84.00 94 PRO A O 1
ATOM 733 N N . THR A 1 95 ? 3.589 9.665 7.379 1.00 87.56 95 THR A N 1
ATOM 734 C CA . THR A 1 95 ? 3.228 9.266 6.023 1.00 87.56 95 THR A CA 1
ATOM 735 C C . THR A 1 95 ? 4.236 8.232 5.553 1.00 87.56 95 THR A C 1
ATOM 737 O O . THR A 1 95 ? 5.439 8.491 5.554 1.00 87.56 95 THR A O 1
ATOM 740 N N . TYR A 1 96 ? 3.750 7.060 5.161 1.00 89.00 96 TYR A N 1
ATOM 741 C CA . TYR A 1 96 ? 4.560 6.044 4.506 1.00 89.00 96 TYR A CA 1
ATOM 742 C C . TYR A 1 96 ? 4.714 6.403 3.033 1.00 89.00 96 TYR A C 1
ATOM 744 O O . TYR A 1 96 ? 3.722 6.569 2.323 1.00 89.00 96 TYR A O 1
ATOM 752 N N . VAL A 1 97 ? 5.952 6.524 2.576 1.00 92.19 97 VAL A N 1
ATOM 753 C CA . VAL A 1 97 ? 6.299 6.758 1.176 1.00 92.19 97 VAL A CA 1
ATOM 754 C C . VAL A 1 97 ? 6.923 5.485 0.630 1.00 92.19 97 VAL A C 1
ATOM 756 O O . VAL A 1 97 ? 7.963 5.046 1.118 1.00 92.19 97 VAL A O 1
ATOM 759 N N . PHE A 1 98 ? 6.284 4.901 -0.377 1.00 93.81 98 PHE A N 1
ATOM 760 C CA . PHE A 1 98 ? 6.799 3.749 -1.109 1.00 93.81 9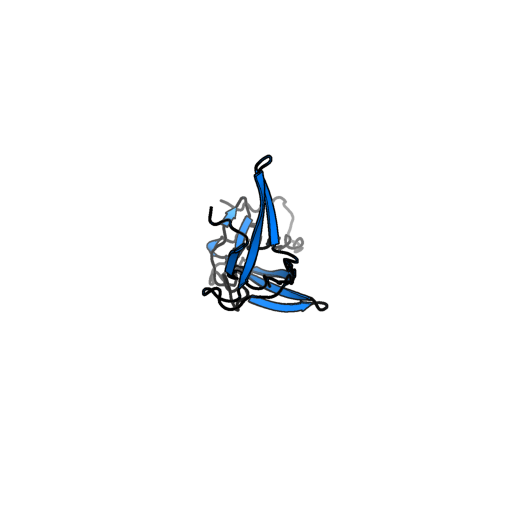8 PHE A CA 1
ATOM 761 C C . PHE A 1 98 ? 7.390 4.240 -2.420 1.00 93.81 98 PHE A C 1
ATOM 763 O O . PHE A 1 98 ? 6.683 4.881 -3.197 1.00 93.81 98 PHE A O 1
ATOM 770 N N . THR A 1 99 ? 8.654 3.925 -2.671 1.00 94.38 99 THR A N 1
ATOM 771 C CA . THR A 1 99 ? 9.391 4.329 -3.870 1.00 94.38 99 THR A CA 1
ATOM 772 C C . THR A 1 99 ? 9.895 3.094 -4.600 1.00 94.38 99 THR A C 1
ATOM 774 O O . THR A 1 99 ? 10.463 2.185 -3.993 1.00 94.38 99 THR A O 1
ATOM 777 N N . ASN A 1 100 ? 9.700 3.055 -5.914 1.00 94.19 100 ASN A N 1
ATOM 778 C CA . ASN A 1 100 ? 10.227 1.998 -6.770 1.00 94.19 100 ASN A CA 1
ATOM 779 C C . ASN A 1 100 ? 10.606 2.586 -8.142 1.00 94.19 100 ASN A C 1
ATOM 781 O O . ASN A 1 100 ? 10.373 3.767 -8.422 1.00 94.19 100 ASN A O 1
ATOM 785 N N . TRP A 1 101 ? 11.228 1.773 -8.986 1.00 92.19 101 TRP A N 1
ATOM 786 C CA . TRP A 1 101 ? 11.676 2.166 -10.311 1.00 92.19 101 TRP A CA 1
ATOM 787 C C . TRP A 1 101 ? 11.492 1.042 -11.329 1.00 92.19 101 TRP A C 1
ATOM 789 O O . TRP A 1 101 ? 11.561 -0.137 -10.993 1.00 92.19 101 TRP A O 1
ATOM 799 N N . ILE A 1 102 ? 11.281 1.401 -12.591 1.00 90.56 102 ILE A N 1
ATOM 800 C CA . ILE A 1 102 ? 11.305 0.465 -13.719 1.00 90.56 102 ILE A CA 1
ATOM 801 C C . ILE A 1 102 ? 12.543 0.775 -14.545 1.00 90.56 102 ILE A C 1
ATOM 803 O O . ILE A 1 102 ? 12.654 1.869 -15.103 1.00 90.56 102 ILE A O 1
ATOM 807 N N . THR A 1 103 ? 13.451 -0.193 -14.638 1.00 88.38 103 THR A N 1
ATOM 808 C CA . THR A 1 103 ? 14.679 -0.075 -15.425 1.00 88.38 103 THR A CA 1
ATOM 809 C C . THR A 1 103 ? 14.717 -1.062 -16.578 1.00 88.38 103 THR A C 1
ATOM 811 O O . THR A 1 103 ? 14.188 -2.168 -16.485 1.00 88.38 103 THR A O 1
ATOM 814 N N . SER A 1 104 ? 15.356 -0.687 -17.682 1.00 84.75 104 SER A N 1
ATOM 815 C CA . SER A 1 104 ? 15.696 -1.644 -18.738 1.00 84.75 104 SER A CA 1
ATOM 816 C C . SER A 1 104 ? 16.977 -2.400 -18.384 1.00 84.75 104 SER A C 1
ATOM 818 O O . SER A 1 104 ? 17.965 -1.790 -17.978 1.00 84.75 104 SER A O 1
ATOM 820 N N . ARG A 1 105 ? 17.002 -3.716 -18.596 1.00 77.56 105 ARG A N 1
ATOM 821 C CA . ARG A 1 105 ? 18.234 -4.507 -18.593 1.00 77.56 105 ARG A CA 1
ATOM 822 C C . ARG A 1 105 ? 19.047 -4.152 -19.836 1.00 77.56 105 ARG A C 1
ATOM 824 O O . ARG A 1 105 ? 18.539 -4.289 -20.948 1.00 77.56 105 ARG A O 1
ATOM 831 N N . ASP A 1 106 ? 20.306 -3.765 -19.646 1.00 65.38 106 ASP A N 1
ATOM 832 C CA . ASP A 1 106 ? 21.241 -3.552 -20.750 1.00 65.38 106 ASP A CA 1
ATOM 833 C C . ASP A 1 106 ? 21.348 -4.832 -21.589 1.00 65.38 106 ASP A C 1
ATOM 835 O O . ASP A 1 106 ? 21.859 -5.863 -21.140 1.00 65.38 106 ASP A O 1
ATOM 839 N N . GLN A 1 107 ? 20.845 -4.787 -22.823 1.00 58.59 107 GLN A N 1
ATOM 840 C CA . GLN A 1 107 ? 21.094 -5.847 -23.789 1.00 58.59 107 GLN A CA 1
ATOM 841 C C . GLN A 1 107 ? 22.525 -5.675 -24.299 1.00 58.59 107 GLN A C 1
ATOM 843 O O . GLN A 1 107 ? 22.808 -4.774 -25.088 1.00 58.59 107 GLN A O 1
ATOM 848 N N . GLY A 1 108 ? 23.443 -6.497 -23.785 1.00 51.56 108 GLY A N 1
ATOM 849 C CA . GLY A 1 108 ? 24.881 -6.371 -24.021 1.00 51.56 108 GLY A CA 1
ATOM 850 C C . GLY A 1 108 ? 25.261 -6.101 -25.483 1.00 51.56 108 GLY A C 1
ATOM 851 O O . GLY A 1 108 ? 24.715 -6.726 -26.381 1.00 51.56 108 GLY A O 1
ATOM 852 N N . ALA A 1 109 ? 26.205 -5.171 -25.679 1.00 45.59 109 ALA A N 1
ATOM 853 C CA . ALA A 1 109 ? 27.051 -4.845 -26.847 1.00 45.59 109 ALA A CA 1
ATOM 854 C C . ALA A 1 109 ? 26.470 -4.784 -28.289 1.00 45.59 109 ALA A C 1
ATOM 856 O O . ALA A 1 109 ? 27.129 -4.209 -29.159 1.00 45.59 109 ALA A O 1
ATOM 857 N N . GLY A 1 110 ? 25.282 -5.318 -28.578 1.00 49.69 110 GLY A N 1
ATOM 858 C CA . GLY A 1 110 ? 24.727 -5.468 -29.928 1.00 49.69 110 GLY A CA 1
ATOM 859 C C . GLY A 1 110 ? 23.524 -4.575 -30.240 1.00 49.69 110 GLY A C 1
ATOM 860 O O . GLY A 1 110 ? 23.283 -4.279 -31.408 1.00 49.69 110 GLY A O 1
ATOM 861 N N . VAL A 1 111 ? 22.796 -4.083 -29.232 1.00 51.12 111 VAL A N 1
ATOM 862 C CA . VAL A 1 111 ? 21.592 -3.252 -29.427 1.00 51.12 111 VAL A CA 1
ATOM 863 C C . VAL A 1 111 ? 21.923 -1.786 -29.132 1.00 51.12 111 VAL A C 1
ATOM 865 O O . VAL A 1 111 ? 21.545 -1.219 -28.116 1.00 51.12 111 VAL A O 1
ATOM 868 N N . ARG A 1 112 ? 22.678 -1.149 -30.035 1.00 48.81 112 ARG A N 1
ATOM 869 C CA . ARG A 1 112 ? 23.173 0.239 -29.891 1.00 48.81 112 ARG A CA 1
ATOM 870 C C . ARG A 1 112 ? 22.101 1.342 -29.974 1.00 48.81 112 ARG A C 1
ATOM 872 O O . ARG A 1 112 ? 22.450 2.515 -29.906 1.00 48.81 112 ARG A O 1
ATOM 879 N N . PHE A 1 113 ? 20.825 1.001 -30.150 1.00 53.28 113 PHE A N 1
ATOM 880 C CA . PHE A 1 113 ? 19.779 1.966 -30.521 1.00 53.28 113 PHE A CA 1
ATOM 881 C C . PHE A 1 113 ? 18.618 2.086 -29.524 1.00 53.28 113 PHE A C 1
ATOM 883 O O . PHE A 1 113 ? 17.668 2.816 -29.805 1.00 53.28 113 PHE A O 1
ATOM 890 N N . GLN A 1 114 ? 18.686 1.417 -28.369 1.00 58.81 114 GLN A N 1
ATOM 891 C CA . GLN A 1 114 ? 17.662 1.502 -27.324 1.00 58.81 114 GLN A CA 1
ATOM 892 C C . GLN A 1 114 ? 18.231 2.253 -26.105 1.00 58.81 114 GLN A C 1
ATOM 894 O O . GLN A 1 114 ? 19.144 1.736 -25.462 1.00 58.81 114 GLN A O 1
ATOM 899 N N . PRO A 1 115 ? 17.771 3.487 -25.807 1.00 63.41 115 PRO A N 1
ATOM 900 C CA . PRO A 1 115 ? 18.274 4.259 -24.671 1.00 63.41 115 PRO A CA 1
ATOM 901 C C . PRO A 1 115 ? 17.844 3.605 -23.354 1.00 63.41 115 PRO A C 1
ATOM 903 O O . PRO A 1 115 ? 16.674 3.272 -23.239 1.00 63.41 115 PRO A O 1
ATOM 906 N N . PRO A 1 116 ? 18.711 3.444 -22.346 1.00 71.25 116 PRO A N 1
ATOM 907 C CA . PRO A 1 116 ? 18.307 2.825 -21.091 1.00 71.25 116 PRO A CA 1
ATOM 908 C C . PRO A 1 116 ? 17.143 3.593 -20.450 1.00 71.25 116 PRO A C 1
ATOM 910 O O . PRO A 1 116 ? 17.194 4.814 -20.298 1.00 71.25 116 PRO A O 1
ATOM 913 N N . VAL A 1 117 ? 16.088 2.870 -20.081 1.00 77.06 117 VAL A N 1
ATOM 914 C CA . VAL A 1 117 ? 14.918 3.424 -19.393 1.00 77.06 117 VAL A CA 1
ATOM 915 C C . VAL A 1 117 ? 15.144 3.355 -17.893 1.00 77.06 117 VAL A C 1
ATOM 917 O O . VAL A 1 117 ? 15.583 2.327 -17.379 1.00 77.06 117 VAL A O 1
ATOM 920 N N . ASN A 1 118 ? 14.810 4.437 -17.193 1.00 86.25 118 ASN A N 1
ATOM 921 C CA . ASN A 1 118 ? 14.771 4.482 -15.738 1.00 86.25 118 ASN A CA 1
ATOM 922 C C . ASN A 1 118 ? 13.619 5.388 -15.283 1.00 86.25 118 ASN A C 1
ATOM 924 O O . ASN A 1 118 ? 13.773 6.606 -15.186 1.0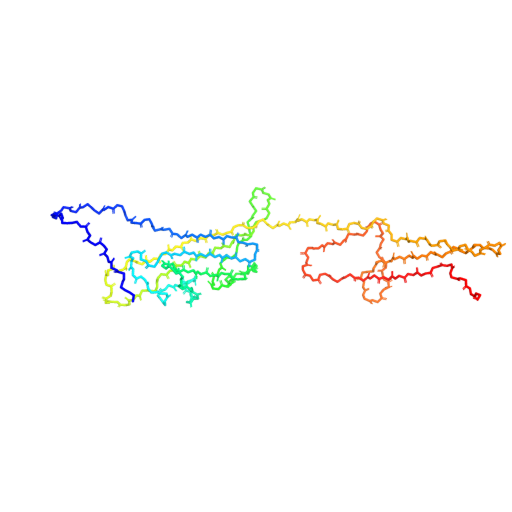0 86.25 118 ASN A O 1
ATOM 928 N N . TYR A 1 119 ? 12.450 4.793 -15.050 1.00 88.81 119 TYR A N 1
ATOM 929 C CA . TYR A 1 119 ? 11.302 5.505 -14.495 1.00 88.81 119 TYR A CA 1
ATOM 930 C C . TYR A 1 119 ? 11.278 5.337 -12.985 1.00 88.81 119 TYR A C 1
ATOM 932 O O . TYR A 1 119 ? 11.115 4.219 -12.511 1.00 88.81 119 TYR A O 1
ATOM 940 N N . THR A 1 120 ? 11.346 6.433 -12.239 1.00 92.50 120 THR A N 1
ATOM 941 C CA . THR A 1 120 ? 11.174 6.423 -10.782 1.00 92.50 120 THR A CA 1
ATOM 942 C C . THR A 1 120 ? 9.779 6.908 -10.425 1.00 92.50 120 THR A C 1
ATOM 944 O O . THR A 1 120 ? 9.310 7.910 -10.968 1.00 92.50 120 THR A O 1
ATOM 947 N N . PHE A 1 121 ? 9.121 6.229 -9.492 1.00 93.56 121 PHE A N 1
ATOM 948 C CA . PHE A 1 121 ? 7.815 6.640 -8.991 1.00 93.56 121 PHE A CA 1
ATOM 949 C C . PHE A 1 121 ? 7.687 6.408 -7.491 1.00 93.56 121 PHE A C 1
ATOM 951 O O . PHE A 1 121 ? 8.358 5.553 -6.911 1.00 93.56 121 PHE A O 1
ATOM 958 N N . SER A 1 122 ? 6.784 7.164 -6.869 1.00 94.12 122 SER A N 1
ATOM 959 C CA . SER A 1 122 ? 6.460 7.006 -5.461 1.00 94.12 122 SER A CA 1
ATOM 960 C C . SER A 1 122 ? 4.973 7.197 -5.178 1.00 94.12 122 SER A C 1
ATOM 962 O O . SER A 1 122 ? 4.266 7.914 -5.888 1.00 94.12 122 SER A O 1
ATOM 964 N N . CYS A 1 123 ? 4.503 6.530 -4.128 1.00 93.25 123 CYS A N 1
ATOM 965 C CA . CYS A 1 123 ? 3.155 6.653 -3.591 1.00 93.25 123 CYS A CA 1
ATOM 966 C C . CYS A 1 123 ? 3.238 6.958 -2.096 1.00 93.25 123 CYS A C 1
ATOM 968 O O . CYS A 1 123 ? 3.932 6.262 -1.355 1.00 93.25 123 CYS A O 1
ATOM 970 N N . SER A 1 124 ? 2.496 7.971 -1.657 1.00 91.94 124 SER A N 1
ATOM 971 C CA . SER A 1 124 ? 2.457 8.401 -0.259 1.00 91.94 124 SER A CA 1
ATOM 972 C C . SER A 1 124 ? 1.119 8.039 0.374 1.00 91.94 124 SER A C 1
ATOM 974 O O . SER A 1 124 ? 0.066 8.481 -0.089 1.00 91.94 124 SER A O 1
ATOM 976 N N . TYR A 1 125 ? 1.161 7.284 1.467 1.00 87.75 125 TYR A N 1
ATOM 977 C CA . TYR A 1 125 ? 0.002 6.909 2.266 1.00 87.75 125 TYR A CA 1
ATOM 978 C C . TYR A 1 125 ? 0.131 7.539 3.640 1.00 87.75 125 TYR A C 1
ATOM 980 O O . TYR A 1 125 ? 1.080 7.276 4.376 1.00 87.75 125 TYR A O 1
ATOM 988 N N . LYS A 1 126 ? -0.839 8.374 4.012 1.00 85.00 126 LYS A N 1
ATOM 989 C CA . LYS A 1 126 ? -0.923 8.862 5.390 1.00 85.00 126 LYS A CA 1
ATOM 990 C C . LYS A 1 126 ? -1.065 7.650 6.303 1.00 85.00 126 LYS A C 1
ATOM 992 O O . LYS A 1 126 ? -1.969 6.841 6.085 1.00 85.00 126 LYS A O 1
ATOM 997 N N . ALA A 1 127 ? -0.212 7.542 7.315 1.00 70.94 127 ALA A N 1
ATOM 998 C CA . ALA A 1 127 ? -0.435 6.614 8.408 1.00 70.94 127 ALA A CA 1
ATOM 999 C C . ALA A 1 127 ? -1.702 7.104 9.113 1.00 70.94 127 ALA A C 1
ATOM 1001 O O . ALA A 1 127 ? -1.688 8.077 9.869 1.00 70.94 127 ALA A O 1
ATOM 1002 N N . ARG A 1 128 ? -2.848 6.524 8.751 1.00 60.56 128 ARG A N 1
ATOM 1003 C CA . ARG A 1 128 ? -4.108 6.825 9.414 1.00 60.56 128 ARG A CA 1
ATOM 1004 C C . ARG A 1 128 ? -3.985 6.305 10.841 1.00 60.56 128 ARG A C 1
ATOM 1006 O O . ARG A 1 128 ? -4.287 5.150 11.099 1.00 60.56 128 ARG A O 1
ATOM 1013 N N . TYR A 1 129 ? -3.655 7.187 11.780 1.00 53.16 129 TYR A N 1
ATOM 1014 C CA . TYR A 1 129 ? -4.225 7.084 13.119 1.00 53.16 129 TYR A CA 1
ATOM 1015 C C . TYR A 1 129 ? -5.686 7.515 13.016 1.00 53.16 129 TYR A C 1
ATOM 1017 O O . TYR A 1 129 ? -6.091 8.546 13.550 1.00 53.16 129 TYR A O 1
ATOM 1025 N N . THR A 1 130 ? -6.503 6.778 12.265 1.00 45.72 130 THR A N 1
ATOM 1026 C CA . THR A 1 130 ? -7.924 6.827 12.572 1.00 45.72 130 THR A CA 1
ATOM 1027 C C . THR A 1 130 ? -8.020 6.027 13.856 1.00 45.72 130 THR A C 1
ATOM 1029 O O . THR A 1 130 ? -8.096 4.805 13.841 1.00 45.72 130 THR A O 1
ATOM 1032 N N . MET A 1 131 ? -7.882 6.743 14.971 1.00 48.50 131 MET A N 1
ATOM 1033 C CA . MET A 1 131 ? -8.365 6.341 16.280 1.00 48.50 131 MET A CA 1
ATOM 1034 C C . MET A 1 131 ? -9.879 6.135 16.124 1.00 48.50 131 MET A C 1
ATOM 1036 O O . MET A 1 131 ? -10.673 6.954 16.573 1.00 48.50 131 MET A O 1
ATOM 1040 N N . GLU A 1 132 ? -10.299 5.087 15.410 1.00 46.91 132 GLU A N 1
ATOM 1041 C CA . GLU A 1 132 ? -11.629 4.512 15.572 1.00 46.91 132 GLU A CA 1
ATOM 1042 C C . GLU A 1 132 ? -11.586 3.797 16.913 1.00 46.91 132 GLU A C 1
ATOM 1044 O O . GLU A 1 132 ? -11.539 2.574 17.018 1.00 46.91 132 GLU A O 1
ATOM 1049 N N . THR A 1 133 ? -11.505 4.592 17.973 1.00 49.12 133 THR A N 1
ATOM 1050 C CA . THR A 1 133 ? -11.749 4.105 19.308 1.00 49.12 133 THR A CA 1
ATOM 1051 C C . THR A 1 133 ? -13.238 3.804 19.343 1.00 49.12 133 THR A C 1
ATOM 1053 O O . THR A 1 133 ? -14.087 4.685 19.471 1.00 49.12 133 THR A O 1
ATOM 1056 N N . ALA A 1 134 ? -13.582 2.533 19.157 1.00 52.38 134 ALA A N 1
ATOM 1057 C CA . ALA A 1 134 ? -14.898 2.055 19.529 1.00 52.38 134 ALA A CA 1
ATOM 1058 C C . ALA A 1 134 ? -14.960 2.121 21.060 1.00 52.38 134 ALA A C 1
ATOM 1060 O O . ALA A 1 134 ? -14.470 1.228 21.752 1.00 52.38 134 ALA A O 1
ATOM 1061 N N . ALA A 1 135 ? -15.469 3.238 21.581 1.00 54.94 135 ALA A N 1
ATOM 1062 C CA . ALA A 1 135 ? -15.699 3.427 23.002 1.00 54.94 135 ALA A CA 1
ATOM 1063 C C . ALA A 1 135 ? -17.043 2.790 23.365 1.00 54.94 135 ALA A C 1
ATOM 1065 O O . ALA A 1 135 ? -18.102 3.242 22.927 1.00 54.94 135 ALA A O 1
ATOM 1066 N N . PHE A 1 136 ? -16.998 1.724 24.159 1.00 58.03 136 PHE A N 1
ATOM 1067 C CA . PHE A 1 136 ? -18.200 1.113 24.719 1.00 58.03 136 PHE A CA 1
ATOM 1068 C C . PHE A 1 136 ? -18.469 1.741 26.089 1.00 58.03 136 PHE A C 1
ATOM 1070 O O . PHE A 1 136 ? -17.737 1.484 27.046 1.00 58.03 136 PHE A O 1
ATOM 1077 N N . ASP A 1 137 ? -19.494 2.592 26.155 1.00 60.03 137 ASP A N 1
ATOM 1078 C CA . ASP A 1 137 ? -19.843 3.375 27.352 1.00 60.03 137 ASP A CA 1
ATOM 1079 C C . ASP A 1 137 ? -20.787 2.613 28.306 1.00 60.03 137 ASP A C 1
ATOM 1081 O O . ASP A 1 137 ? -20.850 2.885 29.502 1.00 60.03 137 ASP A O 1
ATOM 1085 N N . GLN A 1 138 ? -21.494 1.589 27.810 1.00 57.19 138 GLN A N 1
ATOM 1086 C CA . GLN A 1 138 ? -22.366 0.761 28.641 1.00 57.19 138 GLN A CA 1
ATOM 1087 C C . GLN A 1 138 ? -22.602 -0.620 28.029 1.00 57.19 138 GLN A C 1
ATOM 1089 O O . GLN A 1 138 ? -22.894 -0.754 26.844 1.00 57.19 138 GLN A O 1
ATOM 1094 N N . SER A 1 139 ? -22.506 -1.657 28.857 1.00 62.00 139 SER A N 1
ATOM 1095 C CA . SER A 1 139 ? -22.616 -3.059 28.447 1.00 62.00 139 SER A CA 1
ATOM 1096 C C . SER A 1 139 ? -23.610 -3.836 29.317 1.00 62.00 139 SER A C 1
ATOM 1098 O O . SER A 1 139 ? -23.488 -5.044 29.484 1.00 62.00 139 SER A O 1
ATOM 1100 N N . VAL A 1 140 ? -24.609 -3.157 29.889 1.00 62.50 140 VAL A N 1
ATOM 1101 C CA . VAL A 1 140 ? -25.659 -3.789 30.702 1.00 62.50 140 VAL A CA 1
ATOM 1102 C C . VAL A 1 140 ? -26.987 -3.719 29.955 1.00 62.50 140 VAL A C 1
ATOM 1104 O O . VAL A 1 140 ? -27.479 -2.635 29.656 1.00 62.50 140 VAL A O 1
ATOM 1107 N N . ALA A 1 141 ? -27.572 -4.879 29.666 1.00 61.59 141 ALA A N 1
ATOM 1108 C CA . ALA A 1 141 ? -28.920 -5.020 29.136 1.00 61.59 141 ALA A CA 1
ATOM 1109 C C . ALA A 1 141 ? -29.831 -5.601 30.227 1.00 61.59 141 ALA A C 1
ATOM 1111 O O . ALA A 1 141 ? -29.663 -6.744 30.654 1.00 61.59 141 ALA A O 1
ATOM 1112 N N . THR A 1 142 ? -30.812 -4.824 30.683 1.00 64.06 142 THR A N 1
ATOM 1113 C CA . THR A 1 142 ? -31.800 -5.287 31.668 1.00 64.06 142 THR A CA 1
ATOM 1114 C C . THR A 1 142 ? -33.019 -5.861 30.959 1.00 64.06 142 THR A C 1
ATOM 1116 O O . THR A 1 142 ? -33.652 -5.182 30.150 1.00 64.06 142 THR A O 1
ATOM 1119 N N . ILE A 1 143 ? -33.371 -7.107 31.270 1.00 65.06 143 ILE A N 1
ATOM 1120 C CA . ILE A 1 143 ? -34.546 -7.793 30.735 1.00 65.06 143 ILE A CA 1
ATOM 1121 C C . ILE A 1 143 ? -35.588 -7.896 31.851 1.00 65.06 143 ILE A C 1
ATOM 1123 O O . ILE A 1 143 ? -35.390 -8.571 32.863 1.00 65.06 143 ILE A O 1
ATOM 1127 N N . PHE A 1 144 ? -36.733 -7.251 31.643 1.00 65.00 144 PHE A N 1
ATOM 1128 C CA . PHE A 1 144 ? -37.894 -7.379 32.518 1.00 65.00 144 PHE A CA 1
ATOM 1129 C C . PHE A 1 144 ? -38.841 -8.431 31.954 1.00 65.00 144 PHE A C 1
ATOM 1131 O O . PHE A 1 144 ? -39.424 -8.236 30.886 1.00 65.00 144 PHE A O 1
ATOM 1138 N N . VAL A 1 145 ? -39.036 -9.531 32.679 1.00 61.34 145 VAL A N 1
ATOM 1139 C CA . VAL A 1 145 ? -40.029 -10.542 32.309 1.00 61.34 145 VAL A CA 1
ATOM 1140 C C . VAL A 1 145 ? -41.205 -10.443 33.270 1.00 61.34 145 VAL A C 1
ATOM 1142 O O . VAL A 1 145 ? -41.096 -10.711 34.469 1.00 61.34 145 VAL A O 1
ATOM 1145 N N . LYS A 1 146 ? -42.362 -10.045 32.737 1.00 62.56 146 LYS A N 1
ATOM 1146 C CA . LYS A 1 146 ? -43.624 -10.006 33.480 1.00 62.56 146 LYS A CA 1
ATOM 1147 C C . LYS A 1 146 ? -44.433 -11.259 33.164 1.00 62.56 146 LYS A C 1
ATOM 1149 O O . LYS A 1 146 ? -44.853 -11.438 32.025 1.00 62.56 146 LYS A O 1
ATOM 1154 N N . ASN A 1 147 ? -44.688 -12.096 34.170 1.00 60.00 147 ASN A N 1
ATOM 1155 C CA . ASN A 1 147 ? -45.554 -13.264 34.025 1.00 60.00 147 ASN A CA 1
ATOM 1156 C C . ASN A 1 147 ? -46.909 -13.016 34.710 1.00 60.00 147 ASN A C 1
ATOM 1158 O O . ASN A 1 147 ? -47.115 -13.362 35.875 1.00 60.00 147 ASN A O 1
ATOM 1162 N N . GLY A 1 148 ? -47.833 -12.377 33.985 1.00 68.06 148 GLY A N 1
ATOM 1163 C CA . GLY A 1 148 ? -49.224 -12.208 34.419 1.00 68.06 148 GLY A CA 1
ATOM 1164 C C . GLY A 1 148 ? -49.393 -11.566 35.806 1.00 68.06 148 GLY A C 1
ATOM 1165 O O . GLY A 1 148 ? -48.681 -10.627 36.162 1.00 68.06 148 GLY A O 1
ATOM 1166 N N . SER A 1 149 ? -50.369 -12.055 36.580 1.00 64.94 149 SER A N 1
ATOM 1167 C CA . SER A 1 149 ? -50.747 -11.541 37.908 1.00 64.94 149 SER A CA 1
ATOM 1168 C C . SER A 1 149 ? -49.922 -12.095 39.082 1.00 64.94 149 SER A C 1
ATOM 1170 O O . SER A 1 149 ? -50.209 -11.751 40.225 1.00 64.94 149 SER A O 1
ATOM 1172 N N . TRP A 1 150 ? -48.902 -12.928 38.830 1.00 57.56 150 TRP A N 1
ATOM 1173 C CA . TRP A 1 150 ? -48.178 -13.681 39.873 1.00 57.56 150 TRP A CA 1
ATOM 1174 C C . TRP A 1 150 ? -46.713 -13.250 40.070 1.00 57.56 150 TRP A C 1
ATOM 1176 O O . TRP A 1 150 ? -45.981 -13.876 40.837 1.00 57.56 150 TRP A O 1
ATOM 1186 N N . GLY A 1 151 ? -46.295 -12.152 39.434 1.00 59.72 151 GLY A N 1
ATOM 1187 C CA . GLY A 1 151 ? -45.018 -11.483 39.693 1.00 59.72 151 GLY A CA 1
ATOM 1188 C C . GLY A 1 151 ? -44.220 -11.150 38.431 1.00 59.72 151 GLY A C 1
ATOM 1189 O O . GLY A 1 151 ? -44.388 -11.753 37.369 1.00 59.72 151 GLY A O 1
ATOM 1190 N N . SER A 1 152 ? -43.335 -10.164 38.553 1.00 62.50 152 SER A N 1
ATOM 1191 C CA . SER A 1 152 ? -42.301 -9.842 37.567 1.00 62.50 152 SER A CA 1
ATOM 1192 C C . SER A 1 152 ? -40.940 -10.237 38.121 1.00 62.50 152 SER A C 1
ATOM 1194 O O . SER A 1 152 ? -40.669 -9.972 39.293 1.00 62.50 152 SER A O 1
ATOM 1196 N N . PHE A 1 153 ? -40.082 -10.825 37.290 1.00 66.75 153 PHE A N 1
ATOM 1197 C CA . PHE A 1 153 ? -38.670 -10.985 37.621 1.00 66.75 153 PHE A CA 1
ATOM 1198 C C . PHE A 1 153 ? -37.825 -10.104 36.702 1.00 66.75 153 PHE A C 1
ATOM 1200 O O . PHE A 1 153 ? -38.090 -9.975 35.505 1.00 66.75 153 PHE A O 1
ATOM 1207 N N . GLU A 1 154 ? -36.831 -9.460 37.299 1.00 66.19 154 GLU A N 1
ATOM 1208 C CA . GLU A 1 154 ? -35.832 -8.668 36.597 1.00 66.19 154 GLU A CA 1
ATOM 1209 C C . GLU A 1 154 ? -34.577 -9.525 36.463 1.00 66.19 154 GLU A C 1
ATOM 1211 O O . GLU A 1 154 ? -33.975 -9.925 37.461 1.00 66.19 154 GLU A O 1
ATOM 1216 N N . SER A 1 155 ? -34.202 -9.839 35.227 1.00 69.19 155 SER A N 1
ATOM 1217 C CA . SER A 1 155 ? -32.933 -10.489 34.928 1.00 69.19 155 SER A CA 1
ATOM 1218 C C . SER A 1 155 ? -32.037 -9.485 34.223 1.00 69.19 155 SER A C 1
ATOM 1220 O O . SER A 1 155 ? -32.404 -8.908 33.203 1.00 69.19 155 SER A O 1
ATOM 1222 N N . GLN A 1 156 ? -30.851 -9.261 34.774 1.00 71.50 156 GLN A N 1
ATOM 1223 C CA . GLN A 1 156 ? -29.872 -8.342 34.206 1.00 71.50 156 GLN A CA 1
ATOM 1224 C C . GLN A 1 156 ? -28.799 -9.148 33.485 1.00 71.50 156 GLN A C 1
ATOM 1226 O O . GLN A 1 156 ? -28.183 -10.035 34.077 1.00 71.50 156 GLN A O 1
ATOM 1231 N N . LEU A 1 157 ? -28.571 -8.836 32.214 1.00 73.31 157 LEU A N 1
ATOM 1232 C CA . LEU A 1 157 ? -27.461 -9.359 31.435 1.00 73.31 157 LEU A CA 1
ATOM 1233 C C . LEU A 1 157 ? -26.360 -8.294 31.385 1.00 73.31 157 LEU A C 1
ATOM 1235 O O . LEU A 1 157 ? -26.547 -7.227 30.808 1.00 73.31 157 LEU A O 1
ATOM 1239 N N . SER A 1 158 ? -25.210 -8.573 31.990 1.00 76.50 158 SER A N 1
ATOM 1240 C CA . SER A 1 158 ? -24.040 -7.694 31.977 1.00 76.50 158 SER A CA 1
ATOM 1241 C C . SER A 1 158 ? -22.968 -8.292 31.080 1.00 76.50 158 SER A C 1
ATOM 1243 O O . SER A 1 158 ? -22.461 -9.380 31.336 1.00 76.50 158 SER A O 1
ATOM 1245 N N . MET A 1 159 ? -22.597 -7.578 30.033 1.00 78.50 159 MET A N 1
ATOM 1246 C CA . MET A 1 159 ? -21.417 -7.858 29.233 1.00 78.50 159 MET A CA 1
ATOM 1247 C C . MET A 1 159 ? -20.207 -7.174 29.881 1.00 78.50 159 MET A C 1
ATOM 1249 O O . MET A 1 159 ? -20.276 -6.031 30.312 1.00 78.50 159 MET A O 1
ATOM 1253 N N . ASN A 1 160 ? -19.096 -7.888 29.967 1.00 80.94 160 ASN A N 1
ATOM 1254 C CA . ASN A 1 160 ? -17.867 -7.491 30.639 1.00 80.94 160 ASN A CA 1
ATOM 1255 C C . ASN A 1 160 ? -16.692 -7.745 29.693 1.00 80.94 160 ASN A C 1
ATOM 1257 O O . ASN A 1 160 ? -16.658 -8.770 29.013 1.00 80.94 160 ASN A O 1
ATOM 1261 N N . ILE A 1 161 ? -15.718 -6.839 29.652 1.00 80.38 161 ILE A N 1
ATOM 1262 C CA . ILE A 1 161 ? -14.556 -6.946 28.759 1.00 80.38 161 ILE A CA 1
ATOM 1263 C C . ILE A 1 161 ? -13.310 -7.223 29.592 1.00 80.38 161 ILE A C 1
ATOM 1265 O O . ILE A 1 161 ? -13.114 -6.626 30.649 1.00 80.38 161 ILE A O 1
ATOM 1269 N N . PHE A 1 162 ? -12.456 -8.126 29.120 1.00 83.38 162 PHE A N 1
ATOM 1270 C CA . PHE A 1 162 ? -11.294 -8.615 29.851 1.00 83.38 162 PHE A CA 1
ATOM 1271 C C . PHE A 1 162 ? -10.002 -8.382 29.071 1.00 83.38 162 P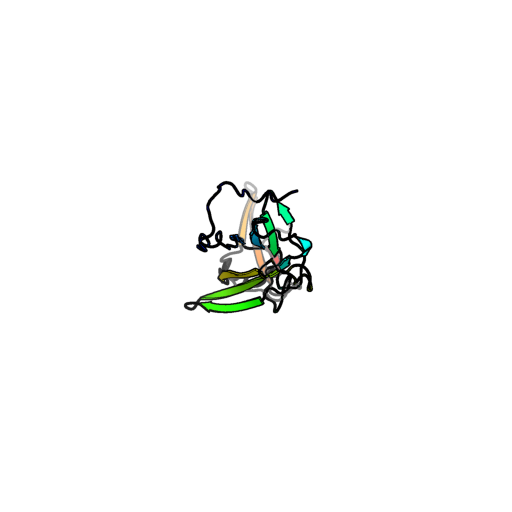HE A C 1
ATOM 1273 O O . PHE A 1 162 ? -9.976 -8.402 27.841 1.00 83.38 162 PHE A O 1
ATOM 1280 N N . SER A 1 163 ? -8.902 -8.173 29.796 1.00 82.94 163 SER A N 1
ATOM 1281 C CA . SER A 1 163 ? -7.574 -7.998 29.192 1.00 82.94 163 SER A CA 1
ATOM 1282 C C . SER A 1 163 ? -6.869 -9.316 28.863 1.00 82.94 163 SER A C 1
ATOM 1284 O O . SER A 1 163 ? -5.817 -9.301 28.231 1.00 82.94 163 SER A O 1
ATOM 1286 N N . ASN A 1 164 ? -7.418 -10.455 29.295 1.00 82.56 164 ASN A N 1
ATOM 1287 C CA . ASN A 1 164 ? -6.812 -11.768 29.106 1.00 82.56 164 ASN A CA 1
ATOM 1288 C C . ASN A 1 164 ? -7.850 -12.853 28.790 1.00 82.56 164 ASN A C 1
ATOM 1290 O O . ASN A 1 164 ? -9.026 -12.740 29.136 1.00 82.56 164 ASN A O 1
ATOM 1294 N N . SER A 1 165 ? -7.372 -13.948 28.199 1.00 87.31 165 SER A N 1
ATOM 1295 C CA . SER A 1 165 ? -8.179 -15.111 27.807 1.00 87.31 165 SER A CA 1
ATOM 1296 C C . SER A 1 165 ? -8.736 -15.929 28.970 1.00 87.31 165 SER A C 1
ATOM 1298 O O . SER A 1 165 ? -9.567 -16.807 28.757 1.00 87.31 165 SER A O 1
ATOM 1300 N N . LYS A 1 166 ? -8.290 -15.665 30.202 1.00 90.31 166 LYS A N 1
ATOM 1301 C CA . LYS A 1 166 ? -8.781 -16.332 31.415 1.00 90.31 166 LYS A CA 1
ATOM 1302 C C . LYS A 1 166 ? -9.942 -15.582 32.069 1.00 90.31 166 LYS A C 1
ATOM 1304 O O . LYS A 1 166 ? -10.402 -16.020 33.118 1.00 90.31 166 LYS A O 1
ATOM 1309 N N . PHE A 1 167 ? -10.391 -14.467 31.486 1.00 86.12 167 PHE A N 1
ATOM 1310 C CA . PHE A 1 167 ? -11.482 -13.638 32.005 1.00 86.12 167 PHE A CA 1
ATOM 1311 C C . PHE A 1 167 ? -11.281 -13.216 33.474 1.00 86.12 167 PHE A C 1
ATOM 1313 O O . PHE A 1 167 ? -12.238 -13.084 34.230 1.00 86.12 167 PHE A O 1
ATOM 1320 N N . SER A 1 168 ? -10.029 -13.026 33.908 1.00 85.75 168 SER A N 1
ATOM 1321 C CA . SER A 1 168 ? -9.717 -12.743 35.320 1.00 85.75 168 SER A CA 1
ATOM 1322 C C . SER A 1 168 ? -9.493 -11.265 35.625 1.00 85.75 168 SER A C 1
ATOM 1324 O O . SER A 1 168 ? -9.647 -10.840 36.766 1.00 85.75 168 SER A O 1
ATOM 1326 N N . VAL A 1 169 ? -9.116 -10.477 34.618 1.00 86.19 169 VAL A N 1
ATOM 1327 C CA . VAL A 1 169 ? -8.814 -9.050 34.771 1.00 86.19 169 VAL A CA 1
ATOM 1328 C C . VAL A 1 169 ? -9.814 -8.259 33.942 1.00 86.19 169 VAL A C 1
ATOM 1330 O O . VAL A 1 169 ? -9.707 -8.194 32.716 1.00 86.19 169 VAL A O 1
ATOM 1333 N N . LEU A 1 170 ? -10.810 -7.705 34.633 1.00 83.38 170 LEU A N 1
ATOM 1334 C CA . LEU A 1 170 ? -11.862 -6.876 34.055 1.00 83.38 170 LEU A CA 1
ATOM 1335 C C . LEU A 1 170 ? -11.297 -5.510 33.644 1.00 83.38 170 LEU A C 1
ATOM 1337 O O . LEU A 1 170 ? -10.560 -4.886 34.410 1.00 83.38 170 LEU A O 1
ATOM 1341 N N . LYS A 1 171 ? -11.667 -5.030 32.456 1.00 79.25 171 LYS A N 1
ATOM 1342 C CA . LYS A 1 171 ? -11.413 -3.651 32.031 1.00 79.25 171 LYS A CA 1
ATOM 1343 C C . LYS A 1 171 ? -12.610 -2.760 32.400 1.00 79.25 171 LYS A C 1
ATOM 1345 O O . LYS A 1 171 ? -13.732 -3.100 32.026 1.00 79.25 171 LYS A O 1
ATOM 1350 N N . PRO A 1 172 ? -12.395 -1.640 33.116 1.00 74.00 172 PRO A N 1
ATOM 1351 C CA . PRO A 1 172 ? -13.465 -0.702 33.441 1.00 74.00 172 PRO A CA 1
ATOM 1352 C C . PRO A 1 172 ? -13.928 0.071 32.198 1.00 74.00 172 PRO A C 1
ATOM 1354 O O . PRO A 1 172 ? -13.153 0.279 31.265 1.00 74.00 172 PRO A O 1
ATOM 1357 N N . ALA A 1 173 ? -15.190 0.508 32.206 1.00 69.56 173 ALA A N 1
ATOM 1358 C CA . ALA A 1 173 ? -15.721 1.428 31.204 1.00 69.56 173 ALA A CA 1
ATOM 1359 C C . ALA A 1 173 ? -15.217 2.869 31.461 1.00 69.56 173 ALA A C 1
ATOM 1361 O O . ALA A 1 173 ? -15.028 3.234 32.627 1.00 69.56 173 ALA A O 1
ATOM 1362 N N . PRO A 1 174 ? -15.028 3.696 30.417 1.00 64.50 174 PRO A N 1
ATOM 1363 C CA . PRO A 1 174 ? -15.149 3.365 28.996 1.00 64.50 174 PRO A CA 1
ATOM 1364 C C . PRO A 1 174 ? -13.959 2.524 28.519 1.00 64.50 174 PRO A C 1
ATOM 1366 O O . PRO A 1 174 ? -12.799 2.839 28.785 1.00 64.50 174 PRO A O 1
ATOM 1369 N N . PHE A 1 175 ? -14.243 1.443 27.795 1.00 68.94 175 PHE A N 1
ATOM 1370 C CA . PHE A 1 175 ? -13.195 0.618 27.202 1.00 68.94 175 PHE A CA 1
ATOM 1371 C C . PHE A 1 175 ? -12.891 1.102 25.788 1.00 68.94 175 PHE A C 1
ATOM 1373 O O . PHE A 1 175 ? -13.789 1.202 24.953 1.00 68.94 175 PHE A O 1
ATOM 1380 N N . ILE A 1 176 ? -11.609 1.360 25.539 1.00 64.06 176 ILE A N 1
ATOM 1381 C CA . ILE A 1 176 ? -11.076 1.723 24.233 1.00 64.06 176 ILE A CA 1
ATOM 1382 C C . ILE A 1 176 ? -10.384 0.494 23.637 1.00 64.06 176 ILE A C 1
ATOM 1384 O O . ILE A 1 176 ? -9.439 -0.045 24.224 1.00 64.06 176 ILE A O 1
ATOM 1388 N N . VAL A 1 177 ? -10.872 0.043 22.479 1.00 62.28 177 VAL A N 1
ATOM 1389 C CA . VAL A 1 177 ? -10.117 -0.868 21.612 1.00 62.28 177 VAL A CA 1
ATOM 1390 C C . VAL A 1 177 ? -9.170 -0.011 20.783 1.00 62.28 177 VAL A C 1
ATOM 1392 O O . VAL A 1 177 ? -9.611 0.685 19.870 1.00 62.28 177 VAL A O 1
ATOM 1395 N N . ASP A 1 178 ? -7.875 -0.077 21.071 1.00 58.12 178 ASP A N 1
ATOM 1396 C CA . ASP A 1 178 ? -6.873 0.452 20.154 1.00 58.12 178 ASP A CA 1
ATOM 1397 C C . ASP A 1 178 ? -6.778 -0.515 18.967 1.00 58.12 178 ASP A C 1
ATOM 1399 O O . ASP A 1 178 ? -6.141 -1.568 19.028 1.00 58.12 178 ASP A O 1
ATOM 1403 N N . ALA A 1 179 ? -7.466 -0.185 17.874 1.00 53.97 179 ALA A N 1
ATOM 1404 C CA . ALA A 1 179 ? -7.384 -0.911 16.605 1.00 53.97 179 ALA A CA 1
ATOM 1405 C C . ALA A 1 179 ? -6.073 -0.603 15.847 1.00 53.97 179 ALA A C 1
ATOM 1407 O O . ALA A 1 179 ? -6.034 -0.643 14.619 1.00 53.97 179 ALA A O 1
ATOM 1408 N N . THR A 1 180 ? -5.007 -0.247 16.571 1.00 47.84 180 THR A N 1
ATOM 1409 C CA . THR A 1 180 ? -3.701 0.117 16.006 1.00 47.84 180 THR A CA 1
ATOM 1410 C C . THR A 1 180 ? -3.006 -1.075 15.359 1.00 47.84 180 THR A C 1
ATOM 1412 O O . THR A 1 180 ? -2.258 -0.884 14.404 1.00 47.84 180 THR A O 1
ATOM 1415 N N . ASP A 1 181 ? -3.316 -2.290 15.821 1.00 49.12 181 ASP A N 1
ATOM 1416 C CA . ASP A 1 181 ? -2.744 -3.528 15.307 1.00 49.12 181 ASP A CA 1
ATOM 1417 C C . ASP A 1 181 ? -3.824 -4.382 14.630 1.00 49.12 181 ASP A C 1
ATOM 1419 O O . ASP A 1 181 ? -4.809 -4.816 15.237 1.00 49.12 181 ASP A O 1
ATOM 1423 N N . ILE A 1 182 ? -3.625 -4.653 13.339 1.00 46.38 182 ILE A N 1
ATOM 1424 C CA . ILE A 1 182 ? -4.389 -5.666 12.608 1.00 46.38 182 ILE A CA 1
ATOM 1425 C C . ILE A 1 182 ? -4.161 -7.009 13.322 1.00 46.38 182 ILE A C 1
ATOM 1427 O O . ILE A 1 182 ? -3.055 -7.542 13.296 1.00 46.38 182 ILE A O 1
ATOM 1431 N N . GLY A 1 183 ? -5.201 -7.556 13.962 1.00 55.88 183 GLY A N 1
ATOM 1432 C CA . GLY A 1 183 ? -5.133 -8.830 14.696 1.00 55.88 183 GLY A CA 1
ATOM 1433 C C . GLY A 1 183 ? -5.365 -8.752 16.211 1.00 55.88 183 GLY A C 1
ATOM 1434 O O . GLY A 1 183 ? -5.235 -9.774 16.884 1.00 55.88 183 GLY A O 1
ATOM 1435 N N . SER A 1 184 ? -5.733 -7.591 16.762 1.00 66.31 184 SER A N 1
ATOM 1436 C CA . SER A 1 184 ? -6.090 -7.458 18.182 1.00 66.31 184 SER A CA 1
ATOM 1437 C C . SER A 1 184 ? -7.231 -8.400 18.604 1.00 66.31 184 SER A C 1
ATOM 1439 O O . SER A 1 184 ? -8.325 -8.378 18.040 1.00 66.31 184 SER A O 1
ATOM 1441 N N . ILE A 1 185 ? -6.984 -9.215 19.635 1.00 72.06 185 ILE A N 1
ATOM 1442 C CA . ILE A 1 185 ? -7.960 -10.153 20.214 1.00 72.06 185 ILE A CA 1
ATOM 1443 C C . ILE A 1 185 ? -8.664 -9.481 21.397 1.00 72.06 185 ILE A C 1
ATOM 1445 O O . ILE A 1 185 ? -8.011 -8.989 22.318 1.00 72.06 185 ILE A O 1
ATOM 1449 N N . VAL A 1 186 ? -10.000 -9.502 21.401 1.00 76.62 186 VAL A N 1
ATOM 1450 C CA . VAL A 1 186 ? -10.832 -8.969 22.491 1.00 76.62 186 VAL A CA 1
ATOM 1451 C C . VAL A 1 186 ? -11.492 -10.120 23.247 1.00 76.62 186 VAL A C 1
ATOM 1453 O O . VAL A 1 186 ? -12.086 -11.010 22.641 1.00 76.62 186 VAL A O 1
ATOM 1456 N N . PHE A 1 187 ? -11.416 -10.092 24.579 1.00 84.75 187 PHE A N 1
ATOM 1457 C CA . PHE A 1 187 ? -12.058 -11.082 25.443 1.00 84.75 187 PHE A CA 1
ATOM 1458 C C . PHE A 1 187 ? -13.313 -10.483 26.075 1.00 84.75 187 PHE A C 1
ATOM 1460 O O . PHE A 1 187 ? -13.234 -9.479 26.781 1.00 84.75 187 PHE A O 1
ATOM 1467 N N . ILE A 1 188 ? -14.471 -11.098 25.830 1.00 83.62 188 ILE A N 1
ATOM 1468 C CA . ILE A 1 188 ? -15.774 -10.619 26.307 1.00 83.62 188 ILE A CA 1
ATOM 1469 C C . ILE A 1 188 ? -16.466 -11.748 27.072 1.00 83.62 188 ILE A C 1
ATOM 1471 O O . ILE A 1 188 ? -16.587 -12.858 26.559 1.00 83.62 188 ILE A O 1
ATOM 1475 N N . GLY A 1 189 ? -16.917 -11.466 28.290 1.00 84.00 189 GLY A N 1
ATOM 1476 C CA . GLY A 1 189 ? -17.740 -12.365 29.096 1.00 84.00 189 GLY A CA 1
ATOM 1477 C C . GLY A 1 189 ? -19.141 -11.795 29.284 1.00 84.00 189 GLY A C 1
ATOM 1478 O O . GLY A 1 189 ? -19.308 -10.587 29.425 1.00 84.00 189 GLY A O 1
ATOM 1479 N N . ILE A 1 190 ? -20.151 -12.659 29.292 1.00 83.50 190 ILE A N 1
ATOM 1480 C CA . ILE A 1 190 ? -21.544 -12.281 29.538 1.00 83.50 190 ILE A CA 1
ATOM 1481 C C . ILE A 1 190 ? -21.983 -12.937 30.847 1.00 83.50 190 ILE A C 1
ATOM 1483 O O . ILE A 1 190 ? -21.890 -14.153 30.999 1.00 83.50 190 ILE A O 1
ATOM 1487 N N . GLU A 1 191 ? -22.452 -12.130 31.792 1.00 80.50 191 GLU A N 1
ATOM 1488 C CA . GLU A 1 191 ? -22.914 -12.553 33.110 1.00 80.50 191 GLU A CA 1
ATOM 1489 C C . GLU A 1 191 ? -24.410 -12.259 33.256 1.00 80.50 191 GLU A C 1
ATOM 1491 O O . GLU A 1 191 ? -24.856 -11.134 33.041 1.00 80.50 191 GLU A O 1
ATOM 1496 N N . ALA A 1 192 ? -25.192 -13.262 33.652 1.00 77.56 192 ALA A N 1
ATOM 1497 C CA . ALA A 1 192 ? -26.604 -13.094 33.972 1.00 77.56 192 ALA A CA 1
ATOM 1498 C C . ALA A 1 192 ? -26.797 -13.038 35.495 1.00 77.56 192 ALA A C 1
ATOM 1500 O O . ALA A 1 192 ? -26.436 -13.973 36.212 1.00 77.56 192 ALA A O 1
ATOM 1501 N N . LYS A 1 193 ? -27.393 -11.950 35.986 1.00 75.62 193 LYS A N 1
ATOM 1502 C CA . LYS A 1 193 ? -27.738 -11.729 37.398 1.00 75.62 193 LYS A CA 1
ATOM 1503 C C . LYS A 1 193 ? -29.254 -11.703 37.570 1.00 75.62 193 LYS A C 1
ATOM 1505 O O . LYS A 1 193 ? -29.988 -11.342 36.654 1.00 75.62 193 LYS A O 1
ATOM 1510 N N . GLY A 1 194 ? -29.732 -12.093 38.751 1.00 69.12 194 GLY A N 1
ATOM 1511 C CA . GLY A 1 194 ? -31.173 -12.108 39.037 1.00 69.12 194 GLY A CA 1
ATOM 1512 C C . GLY A 1 194 ? -31.939 -13.225 38.316 1.00 69.12 194 GLY A C 1
ATOM 1513 O O . GLY A 1 194 ? -33.129 -13.088 38.046 1.00 69.12 194 GLY A O 1
ATOM 1514 N N . LEU A 1 195 ? -31.270 -14.337 37.988 1.00 67.69 195 LEU A N 1
ATOM 1515 C CA . LEU A 1 195 ? -31.944 -15.529 37.474 1.00 67.69 195 LEU A CA 1
ATOM 1516 C C . LEU A 1 195 ? -32.738 -16.200 38.606 1.00 67.69 195 LEU A C 1
ATOM 1518 O O . LEU A 1 195 ? -32.184 -16.561 39.648 1.00 67.69 195 LEU A O 1
ATOM 1522 N N . SER A 1 196 ? -34.046 -16.356 38.403 1.00 63.81 196 SER A N 1
ATOM 1523 C CA . SER A 1 196 ? -34.932 -17.070 39.326 1.00 63.81 196 SER A CA 1
ATOM 1524 C C . SER A 1 196 ? -34.563 -18.558 39.373 1.00 63.81 196 SER A C 1
ATOM 1526 O O . SER A 1 196 ? -34.432 -19.190 38.331 1.00 63.81 196 SER A O 1
ATOM 1528 N N . ARG A 1 197 ? -34.421 -19.136 40.575 1.00 57.44 197 ARG A N 1
ATOM 1529 C CA . ARG A 1 197 ? -34.169 -20.581 40.790 1.00 57.44 197 ARG A CA 1
ATOM 1530 C C . ARG A 1 197 ? -35.450 -21.437 40.808 1.00 57.44 197 ARG A C 1
ATOM 1532 O O . ARG A 1 197 ? -35.434 -22.513 41.400 1.00 57.44 197 ARG A O 1
ATOM 1539 N N . ARG A 1 198 ? -36.566 -20.932 40.277 1.00 52.28 198 ARG A N 1
ATOM 1540 C CA . ARG A 1 198 ? -37.855 -21.641 40.313 1.00 52.28 198 ARG A CA 1
ATOM 1541 C C . ARG A 1 198 ? -38.015 -22.607 39.157 1.00 52.28 198 ARG A C 1
ATOM 1543 O O . ARG A 1 198 ? -37.773 -22.165 38.016 1.00 52.28 198 ARG A O 1
#

Foldseek 3Di:
DDPPPPPPDDDDDDDDDDPDPDFDWDWDDDPQKIKIKGFCDDQNDDLQFKAKQNADSAWDDDDRMTMDMDRGPPQDQLPDRRWGWDFDCDPNFTKIKTKIWIWGHPPPDPCPRHDIDIGIDIDIGTPDPPQPFPFDQAFKDWDWDDDPPPDIFIKIKGKWWAPDPVRPHTDDGRDTDSPSDDPDDIDIDIDIPRDDPD

Sequence (198 aa):
RHCTRILGLNLHPTYTQPPHVADYVWVSCFPNTITATVLECPFGWTLETLLLGGVCVNGVSNQGFYKFVIPDLTPSDFSYCGTQTQLVNQHGTPTYVFTNWITSRDQGAGVRFQPPVNYTFSCSYKARYTMETAAFDQSVATIFVKNGSWGSFESQLSMNIFSNSKFSVLKPAPFIVDATDIGSIVFIGIEAKGLSRR

Radius of gyration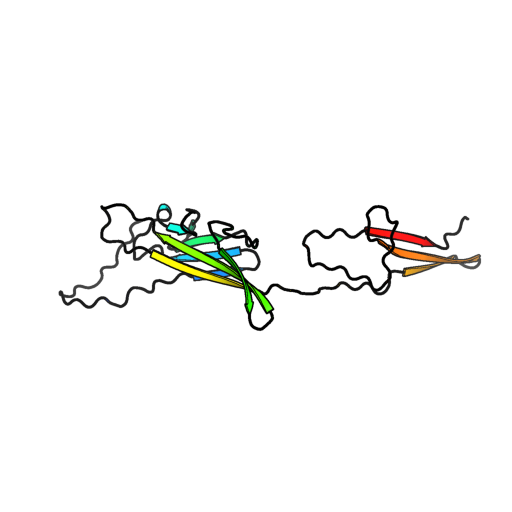: 30.95 Å; chains: 1; bounding box: 78×40×88 Å